Protein AF-A0A956D203-F1 (afdb_monomer_lite)

Sequence (185 aa):
NGVLVNGLPIRGRQALHHGDHVTAGRTPLTIVRQVHEPRKRQSSVQSVRESAEDEPTRSGSLYTLLEGSTRTALAAGDLTTAEGSGRSLFVAVRGFIARGHGVEPQWVDGAVDLAFDLADASLEPVWIERLLDLAVAADRPLDEARARRLAQLLVRLAPSRDLVGEYLEMARSHPEDTSATLLEG

Foldseek 3Di:
DFKDWLNHGDDPDDDDDQQIWIDDPNDIDGRHDPPDDDDDDDDDDDDDDDDDDDDPCVLVVLLCVLLVQLVVCLVVLNLVSNVVSLVVLLSSLLVCLVVVHDDDPVSLVSSLVSLLSSCVSVVDCVSVVSSLVSCVSNVHQDDPVSVVSSVVSCVVNDDDDCSVVVSVVSCVVDVPRPPDDPDDD

Secondary structure (DSSP, 8-state):
--EEETTEEP-S-----TT-EEEETTEEEE-------------------------TTHHHHHHHHHHHHHHHHHHTT-HHHHHHHHHHHHHHHHHHHHTT----HHHHHHHHHHHHHHHHHH--THHHHHHHHHHHHTT-PPPHHHHHHHHHHHHHH-S--THHHHHHHHHHH-GGG--S-----

Structure (mmCIF, N/CA/C/O backbone):
data_AF-A0A956D203-F1
#
_entry.id   AF-A0A956D203-F1
#
loop_
_atom_site.group_PDB
_atom_site.id
_atom_site.type_symbol
_atom_site.label_atom_id
_atom_site.label_alt_id
_atom_site.label_comp_id
_atom_site.label_asym_id
_atom_site.label_entity_id
_atom_site.label_seq_id
_atom_site.pdbx_PDB_ins_code
_atom_site.Cartn_x
_atom_site.Cartn_y
_atom_site.Cartn_z
_atom_site.occupancy
_atom_site.B_iso_or_equiv
_atom_site.auth_seq_id
_atom_site.auth_comp_id
_atom_site.auth_asym_id
_atom_site.auth_atom_id
_atom_site.pdbx_PDB_model_num
ATOM 1 N N . ASN A 1 1 ? 30.824 1.054 7.727 1.00 56.53 1 ASN A N 1
ATOM 2 C CA . ASN A 1 1 ? 29.727 0.453 8.520 1.00 56.53 1 ASN A CA 1
ATOM 3 C C . ASN A 1 1 ? 28.460 1.251 8.283 1.00 56.53 1 ASN A C 1
ATOM 5 O O . ASN A 1 1 ? 28.278 2.279 8.916 1.00 56.53 1 ASN A O 1
ATOM 9 N N . GLY A 1 2 ? 27.664 0.849 7.289 1.00 71.69 2 GLY A N 1
ATOM 10 C CA . GLY A 1 2 ? 26.403 1.518 6.963 1.00 71.69 2 GLY A CA 1
ATOM 11 C C . GLY A 1 2 ? 25.285 1.103 7.918 1.00 71.69 2 GLY A C 1
ATOM 12 O O . GLY A 1 2 ? 25.351 0.030 8.523 1.00 71.69 2 GLY A O 1
ATOM 13 N N . VAL A 1 3 ? 24.279 1.963 8.050 1.00 76.56 3 VAL A N 1
ATOM 14 C CA . VAL A 1 3 ? 23.013 1.634 8.709 1.00 76.56 3 VAL A CA 1
ATOM 15 C C . VAL A 1 3 ? 22.002 1.309 7.615 1.00 76.56 3 VAL A C 1
ATOM 17 O O . VAL A 1 3 ? 21.899 2.046 6.633 1.00 76.56 3 VAL A O 1
ATOM 20 N N . LEU A 1 4 ? 21.293 0.196 7.772 1.00 80.38 4 LEU A N 1
ATOM 21 C CA . LEU A 1 4 ? 20.186 -0.208 6.918 1.00 80.38 4 LEU A CA 1
ATOM 22 C C . LEU A 1 4 ? 18.875 0.018 7.667 1.00 80.38 4 LEU A C 1
ATOM 24 O O . LEU A 1 4 ? 18.809 -0.266 8.858 1.00 80.38 4 LEU A O 1
ATOM 28 N N . VAL A 1 5 ? 17.832 0.456 6.979 1.00 80.50 5 VAL A N 1
ATOM 29 C CA . VAL A 1 5 ? 16.445 0.434 7.460 1.00 80.50 5 VAL A CA 1
ATOM 30 C C . VAL A 1 5 ? 15.672 -0.437 6.491 1.00 80.50 5 VAL A C 1
ATOM 32 O O . VAL A 1 5 ? 15.705 -0.205 5.286 1.00 80.50 5 VAL A O 1
ATOM 35 N N . ASN A 1 6 ? 15.036 -1.486 7.001 1.00 78.88 6 ASN A N 1
ATOM 36 C CA . ASN A 1 6 ? 14.333 -2.496 6.214 1.00 78.88 6 ASN A CA 1
ATOM 37 C C . ASN A 1 6 ? 15.213 -3.079 5.086 1.00 78.88 6 ASN A C 1
ATOM 39 O O . ASN A 1 6 ? 14.753 -3.322 3.976 1.00 78.88 6 ASN A O 1
ATOM 43 N N . GLY A 1 7 ? 16.511 -3.266 5.363 1.00 77.75 7 GLY A N 1
ATOM 44 C CA . GLY A 1 7 ? 17.488 -3.800 4.405 1.00 77.75 7 GLY A CA 1
ATOM 45 C C . GLY A 1 7 ? 18.026 -2.793 3.380 1.00 77.75 7 GLY A C 1
ATOM 46 O O . GLY A 1 7 ? 18.904 -3.154 2.598 1.00 77.75 7 GLY A O 1
ATOM 47 N N . LEU A 1 8 ? 17.567 -1.538 3.401 1.00 77.81 8 LEU A N 1
ATOM 48 C CA . LEU A 1 8 ? 18.023 -0.480 2.498 1.00 77.81 8 LEU A CA 1
ATOM 49 C C . LEU A 1 8 ? 18.982 0.486 3.205 1.00 77.81 8 LEU A C 1
ATOM 51 O O . LEU A 1 8 ? 18.714 0.878 4.340 1.00 77.81 8 LEU A O 1
ATOM 55 N N . PRO A 1 9 ? 20.095 0.897 2.571 1.00 78.00 9 PRO A N 1
ATOM 56 C CA . PRO A 1 9 ? 21.030 1.838 3.173 1.00 78.00 9 PRO A CA 1
ATOM 57 C C . PRO A 1 9 ? 20.396 3.218 3.337 1.00 78.00 9 PRO A C 1
ATOM 59 O O . PRO A 1 9 ? 19.874 3.790 2.381 1.00 78.00 9 PRO A O 1
ATOM 62 N N . ILE A 1 10 ? 20.501 3.781 4.541 1.00 81.75 10 ILE A N 1
ATOM 63 C CA . ILE A 1 10 ? 20.012 5.133 4.807 1.00 81.75 10 ILE A CA 1
ATOM 64 C C . ILE A 1 10 ? 20.944 6.142 4.127 1.00 81.75 10 ILE A C 1
ATOM 66 O O . ILE A 1 10 ? 22.152 6.158 4.383 1.00 81.75 10 ILE A O 1
ATOM 70 N N . ARG A 1 11 ? 20.386 7.028 3.300 1.00 65.50 11 ARG A N 1
ATOM 71 C CA . ARG A 1 11 ? 21.087 8.208 2.778 1.00 65.50 11 ARG A CA 1
ATOM 72 C C . ARG A 1 11 ? 20.499 9.458 3.435 1.00 65.50 11 ARG A C 1
ATOM 74 O O . ARG A 1 11 ? 19.497 9.987 2.977 1.00 65.50 11 ARG A O 1
ATOM 81 N N . GLY A 1 12 ? 21.112 9.914 4.528 1.00 71.12 12 GLY A N 1
ATOM 82 C CA . GLY A 1 12 ? 20.691 11.124 5.249 1.00 71.12 12 GLY A CA 1
ATOM 83 C C . GLY A 1 12 ? 19.744 10.866 6.428 1.00 71.12 12 GLY A C 1
ATOM 84 O O . GLY A 1 12 ? 19.803 9.818 7.066 1.00 71.12 12 GLY A O 1
ATOM 85 N N . ARG A 1 13 ? 18.910 11.856 6.777 1.00 72.50 13 ARG A N 1
ATOM 86 C CA . ARG A 1 13 ? 17.917 11.739 7.860 1.00 72.50 13 ARG A CA 1
ATOM 87 C C . ARG A 1 13 ? 16.666 11.031 7.333 1.00 72.50 13 ARG A C 1
ATOM 89 O O . ARG A 1 13 ? 15.976 11.584 6.488 1.00 72.50 13 ARG A O 1
ATOM 96 N N . GLN A 1 14 ? 16.360 9.851 7.868 1.00 74.06 14 GLN A N 1
ATOM 97 C CA . GLN A 1 14 ? 15.140 9.098 7.568 1.00 74.06 14 GLN A CA 1
ATOM 98 C C . GLN A 1 14 ? 14.269 9.013 8.825 1.00 74.06 14 GLN A C 1
ATOM 100 O O . GLN A 1 14 ? 14.765 8.680 9.902 1.00 74.06 14 GLN A O 1
ATOM 105 N N . ALA A 1 15 ? 12.982 9.337 8.695 1.00 75.56 15 ALA A N 1
ATOM 106 C CA . ALA A 1 15 ? 12.016 9.132 9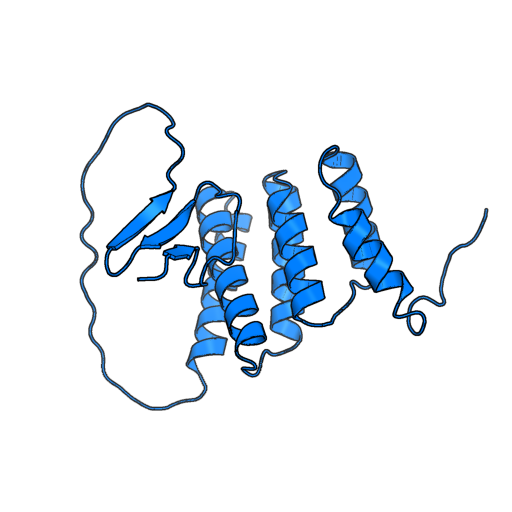.769 1.00 75.56 15 ALA A CA 1
ATOM 107 C C . ALA A 1 15 ? 11.786 7.626 9.960 1.00 75.56 15 ALA A C 1
ATOM 109 O O . ALA A 1 15 ? 11.490 6.920 8.996 1.00 75.56 15 ALA A O 1
ATOM 110 N N . LEU A 1 16 ? 11.960 7.146 11.192 1.00 78.75 16 LEU A N 1
ATOM 111 C CA . LEU A 1 16 ? 11.743 5.747 11.558 1.00 78.75 16 LEU A CA 1
ATOM 112 C C . LEU A 1 16 ? 10.332 5.569 12.104 1.00 78.75 16 LEU A C 1
ATOM 114 O O . LEU A 1 16 ? 9.878 6.361 12.932 1.00 78.75 16 LEU A O 1
ATOM 118 N N . HIS A 1 17 ? 9.676 4.496 11.688 1.00 74.69 17 HIS A N 1
ATOM 119 C CA . HIS A 1 17 ? 8.332 4.144 12.111 1.00 74.69 17 HIS A CA 1
ATOM 120 C C . HIS A 1 17 ? 8.345 2.877 12.966 1.00 74.69 17 HIS A C 1
ATOM 122 O O . HIS A 1 17 ? 9.270 2.061 12.931 1.00 74.69 17 HIS A O 1
ATOM 128 N N . HIS A 1 18 ? 7.290 2.698 13.761 1.00 66.38 18 HIS A N 1
ATOM 129 C CA . HIS A 1 18 ? 7.117 1.473 14.528 1.00 66.38 18 HIS A CA 1
ATOM 130 C C . HIS A 1 18 ? 7.057 0.260 13.593 1.00 66.38 18 HIS A C 1
ATOM 132 O O . HIS A 1 18 ? 6.264 0.246 12.655 1.00 66.38 18 HIS A O 1
ATOM 138 N N . GLY A 1 19 ? 7.880 -0.753 13.867 1.00 63.84 19 GLY A N 1
ATOM 139 C CA . GLY A 1 19 ? 8.014 -1.977 13.081 1.00 63.84 19 GLY A CA 1
ATOM 140 C C . GLY A 1 19 ? 9.119 -1.918 12.024 1.00 63.84 19 GLY A C 1
ATOM 141 O O . GLY A 1 19 ? 9.332 -2.912 11.341 1.00 63.84 19 GLY A O 1
ATOM 142 N N . ASP A 1 20 ? 9.835 -0.798 11.887 1.00 72.81 20 ASP A N 1
ATOM 143 C CA . ASP A 1 20 ? 11.019 -0.745 11.028 1.00 72.81 20 ASP A CA 1
ATOM 144 C C . ASP A 1 20 ? 12.176 -1.567 11.618 1.00 72.81 20 ASP A C 1
ATOM 146 O O . ASP A 1 20 ? 12.450 -1.533 12.823 1.00 72.81 20 ASP A O 1
ATOM 150 N N . HIS A 1 21 ? 12.889 -2.286 10.751 1.00 69.12 21 HIS A N 1
ATOM 151 C CA . HIS A 1 21 ? 14.080 -3.057 11.092 1.00 69.12 21 HIS A CA 1
ATOM 152 C C . HIS A 1 21 ? 15.338 -2.269 10.743 1.00 69.12 21 HIS A C 1
ATOM 154 O O . HIS A 1 21 ? 15.697 -2.118 9.578 1.00 69.12 21 HIS A O 1
ATOM 160 N N . VAL A 1 22 ? 16.052 -1.795 11.753 1.00 80.06 22 VAL A N 1
ATOM 161 C CA . VAL A 1 22 ? 17.314 -1.080 11.593 1.00 80.06 22 VAL A CA 1
ATOM 162 C C . VAL A 1 22 ? 18.469 -2.062 11.748 1.00 80.06 22 VAL A C 1
ATOM 164 O O . VAL A 1 22 ? 18.629 -2.672 12.794 1.00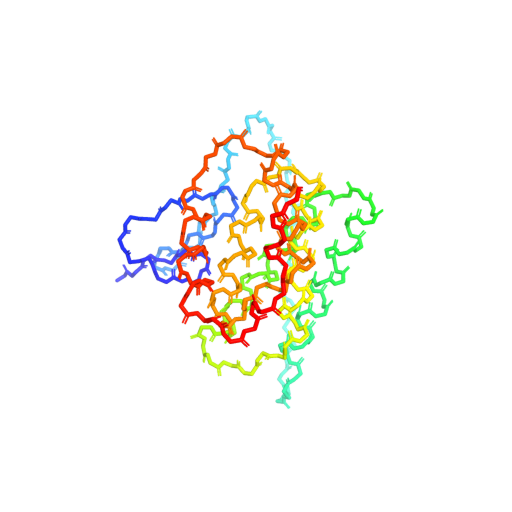 80.06 22 VAL A O 1
ATOM 167 N N . THR A 1 23 ? 19.315 -2.226 10.737 1.00 74.69 23 THR A N 1
ATOM 168 C CA . THR A 1 23 ? 20.553 -3.012 10.859 1.00 74.69 23 THR A CA 1
ATOM 169 C C . THR A 1 23 ? 21.749 -2.076 10.901 1.00 74.69 23 THR A C 1
ATOM 171 O O . THR A 1 23 ? 22.046 -1.402 9.920 1.00 74.69 23 THR A O 1
ATOM 174 N N . ALA A 1 24 ? 22.457 -2.034 12.027 1.00 76.81 24 ALA A N 1
ATOM 175 C CA . ALA A 1 24 ? 23.701 -1.280 12.162 1.00 76.81 24 ALA A CA 1
ATOM 176 C C . ALA A 1 24 ? 24.882 -2.260 12.183 1.00 76.81 24 ALA A C 1
ATOM 178 O O . ALA A 1 24 ? 25.057 -3.032 13.128 1.00 76.81 24 ALA A O 1
ATOM 179 N N . GLY A 1 25 ? 25.693 -2.269 11.121 1.00 74.94 25 GLY A N 1
ATOM 180 C CA . GLY A 1 25 ? 26.767 -3.257 10.976 1.00 74.94 25 GLY A CA 1
ATOM 181 C C . GLY A 1 25 ? 26.220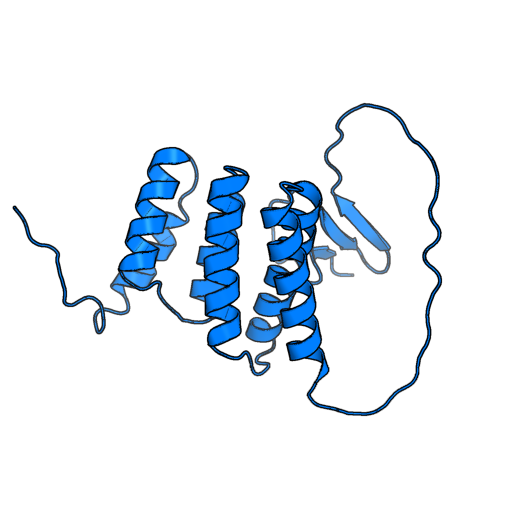 -4.683 10.825 1.00 74.94 25 GLY A C 1
ATOM 182 O O . GLY A 1 25 ? 25.659 -5.010 9.786 1.00 74.94 25 GLY A O 1
ATOM 183 N N . ARG A 1 26 ? 26.404 -5.535 11.845 1.00 64.19 26 ARG A N 1
ATOM 184 C CA . ARG A 1 26 ? 25.895 -6.925 11.891 1.00 64.19 26 ARG A CA 1
ATOM 185 C C . ARG A 1 26 ? 24.713 -7.122 12.844 1.00 64.19 26 ARG A C 1
ATOM 187 O O . ARG A 1 26 ? 24.226 -8.241 12.973 1.00 64.19 26 ARG A O 1
ATOM 194 N N . THR A 1 27 ? 24.270 -6.066 13.521 1.00 62.41 27 THR A N 1
ATOM 195 C CA . THR A 1 27 ? 23.260 -6.173 14.576 1.00 62.41 27 THR A CA 1
ATOM 196 C C . THR A 1 27 ? 21.898 -5.722 14.048 1.00 62.41 27 THR A C 1
ATOM 198 O O . THR A 1 27 ? 21.764 -4.546 13.694 1.00 62.41 27 THR A O 1
ATOM 201 N N . PRO A 1 28 ? 20.890 -6.611 13.997 1.00 55.19 28 PRO A N 1
ATOM 202 C CA . PRO A 1 28 ? 19.516 -6.220 13.722 1.00 55.19 28 PRO A CA 1
ATOM 203 C C . PRO A 1 28 ? 18.879 -5.606 14.979 1.00 55.19 28 PRO A C 1
ATOM 205 O O . PRO A 1 28 ? 18.961 -6.158 16.075 1.00 55.19 28 PRO A O 1
ATOM 208 N N . LEU A 1 29 ? 18.235 -4.459 14.811 1.00 67.81 29 LEU A N 1
ATOM 209 C CA . LEU A 1 29 ? 17.430 -3.749 15.800 1.00 67.81 29 LEU A CA 1
ATOM 210 C C . LEU A 1 29 ? 16.025 -3.573 15.212 1.00 67.81 29 LEU A C 1
ATOM 212 O O . LEU A 1 29 ? 15.885 -3.277 14.031 1.00 67.81 29 LEU A O 1
ATOM 216 N N . THR A 1 30 ? 14.979 -3.723 16.017 1.00 60.78 30 THR A N 1
ATOM 217 C CA . THR A 1 30 ? 13.595 -3.476 15.580 1.00 60.78 30 THR A CA 1
ATOM 218 C C . THR A 1 30 ? 13.043 -2.293 16.358 1.00 60.78 30 THR A C 1
ATOM 220 O O . THR A 1 30 ? 13.125 -2.270 17.587 1.00 60.78 30 THR A O 1
ATOM 223 N N . ILE A 1 31 ? 12.477 -1.308 15.662 1.00 68.12 31 ILE A N 1
ATOM 224 C CA . ILE A 1 31 ? 11.868 -0.135 16.289 1.00 68.12 31 ILE A CA 1
ATOM 225 C C . ILE A 1 31 ? 10.499 -0.526 16.841 1.00 68.12 31 ILE A C 1
ATOM 227 O O . ILE A 1 31 ? 9.475 -0.514 16.157 1.00 68.12 31 ILE A O 1
ATOM 231 N N . VAL A 1 32 ? 10.468 -0.889 18.116 1.00 51.44 32 VAL A N 1
ATOM 232 C CA . VAL A 1 32 ? 9.230 -1.100 18.867 1.00 51.44 32 VAL A CA 1
ATOM 233 C C . VAL A 1 32 ? 8.792 0.209 19.521 1.00 51.44 32 VAL A C 1
ATOM 235 O O . VAL A 1 32 ? 9.567 0.851 20.226 1.00 51.44 32 VAL A O 1
ATOM 238 N N . ARG A 1 33 ? 7.540 0.617 19.293 1.00 46.22 33 ARG A N 1
ATOM 239 C CA . ARG A 1 33 ? 6.893 1.686 20.052 1.00 46.22 33 ARG A CA 1
ATOM 240 C C . ARG A 1 33 ? 6.771 1.174 21.483 1.00 46.22 33 ARG A C 1
ATOM 242 O O . ARG A 1 33 ? 6.208 0.102 21.696 1.00 46.22 33 ARG A O 1
ATOM 249 N N . GLN A 1 34 ? 7.316 1.902 22.456 1.00 39.91 34 GLN A N 1
ATOM 250 C CA . GLN A 1 34 ? 7.060 1.594 23.860 1.00 39.91 34 GLN A CA 1
ATOM 251 C C . GLN A 1 34 ? 5.596 1.914 24.168 1.00 39.91 34 GLN A C 1
ATOM 253 O O . GLN A 1 34 ? 5.251 3.035 24.527 1.00 39.91 34 GLN A O 1
ATOM 258 N N . VAL A 1 35 ? 4.734 0.915 24.012 1.00 41.16 35 VAL A N 1
ATOM 259 C CA . VAL A 1 35 ? 3.500 0.822 24.784 1.00 41.16 35 VAL A CA 1
ATOM 260 C C . VAL A 1 35 ? 3.884 0.062 26.051 1.00 41.16 35 VAL A C 1
ATOM 262 O O . VAL A 1 35 ? 4.384 -1.060 25.991 1.00 41.16 35 VAL A O 1
ATOM 265 N N . HIS A 1 36 ? 3.789 0.731 27.194 1.00 34.66 36 HIS A N 1
ATOM 266 C CA . HIS A 1 36 ? 4.086 0.146 28.496 1.00 34.66 36 HIS A CA 1
ATOM 267 C C . HIS A 1 36 ? 3.023 -0.921 28.808 1.00 34.66 36 HIS A C 1
ATOM 269 O O . HIS A 1 36 ? 1.873 -0.538 28.977 1.00 34.66 36 HIS A O 1
ATOM 275 N N . GLU A 1 37 ? 3.387 -2.217 28.820 1.00 30.59 37 GLU A N 1
ATOM 276 C CA . GLU A 1 37 ? 3.038 -3.247 29.835 1.00 30.59 37 GLU A CA 1
ATOM 277 C C . GLU A 1 37 ? 3.422 -4.697 29.406 1.00 30.59 37 GLU A C 1
ATOM 279 O O . GLU A 1 37 ? 3.854 -4.903 28.272 1.00 30.59 37 GLU A O 1
ATOM 284 N N . PRO A 1 38 ? 3.487 -5.689 30.331 1.00 43.06 38 PRO A N 1
ATOM 285 C CA . PRO A 1 38 ? 4.700 -6.479 30.538 1.00 43.06 38 PRO A CA 1
ATOM 286 C C . PRO A 1 38 ? 4.811 -7.796 29.752 1.00 43.06 38 PRO A C 1
ATOM 288 O O . PRO A 1 38 ? 3.864 -8.549 29.548 1.00 43.06 38 PRO A O 1
ATOM 291 N N . ARG A 1 39 ? 6.077 -8.111 29.447 1.00 41.75 39 ARG A N 1
ATOM 292 C CA . ARG A 1 39 ? 6.686 -9.418 29.131 1.00 41.75 39 ARG A CA 1
ATOM 293 C C . ARG A 1 39 ? 5.850 -10.662 29.495 1.00 41.75 39 ARG A C 1
ATOM 295 O O . ARG A 1 39 ? 5.723 -10.996 30.673 1.00 41.75 39 ARG A O 1
ATOM 302 N N . LYS A 1 40 ? 5.564 -11.500 28.489 1.00 33.00 40 LYS A N 1
ATOM 303 C CA . LYS A 1 40 ? 5.574 -12.969 28.628 1.00 33.00 40 LYS A CA 1
ATOM 304 C C . LYS A 1 40 ? 6.276 -13.658 27.445 1.00 33.00 40 LYS A C 1
ATOM 306 O O . LYS A 1 40 ? 5.848 -13.587 26.307 1.00 33.00 40 LYS A O 1
ATOM 311 N N . ARG A 1 41 ? 7.408 -14.269 27.813 1.00 38.00 41 ARG A N 1
ATOM 312 C CA . ARG A 1 41 ? 8.121 -15.464 27.319 1.00 38.00 41 ARG A CA 1
ATOM 313 C C . ARG A 1 41 ? 7.913 -15.974 25.878 1.00 38.00 41 ARG A C 1
ATOM 315 O O . ARG A 1 41 ? 6.845 -16.434 25.521 1.00 38.00 41 ARG A O 1
ATOM 322 N N . GLN A 1 42 ? 9.062 -16.049 25.195 1.00 43.19 42 GLN A N 1
ATOM 323 C CA . GLN A 1 42 ? 9.609 -17.177 24.419 1.00 43.19 42 GLN A CA 1
ATOM 324 C C . GLN A 1 42 ? 8.663 -17.954 23.489 1.00 43.19 42 GLN A C 1
ATOM 326 O O . GLN A 1 42 ? 7.890 -18.792 23.937 1.00 43.19 42 GLN A O 1
ATOM 331 N N . SER A 1 43 ? 8.921 -17.839 22.185 1.00 35.88 43 SER A N 1
ATOM 332 C CA . SER A 1 43 ? 8.842 -18.986 21.283 1.00 35.88 43 SER A CA 1
ATOM 333 C C . SER A 1 43 ? 10.082 -19.002 20.393 1.00 35.88 43 SER A C 1
ATOM 335 O O . SER A 1 43 ? 10.408 -18.029 19.715 1.00 35.88 43 SER A O 1
ATOM 337 N N . SER A 1 44 ? 10.828 -20.093 20.501 1.00 45.50 44 SER A N 1
ATOM 338 C CA . SER A 1 44 ? 11.966 -20.458 19.671 1.00 45.50 44 SER A CA 1
ATOM 339 C C . SER A 1 44 ? 11.466 -20.894 18.298 1.00 45.50 44 SER A C 1
ATOM 341 O O . SER A 1 44 ? 10.797 -21.920 18.203 1.00 45.50 44 SER A O 1
ATOM 343 N N . VAL A 1 45 ? 11.821 -20.169 17.238 1.00 36.72 45 VAL A N 1
ATOM 344 C CA . VAL A 1 45 ? 11.627 -20.675 15.875 1.00 36.72 45 VAL A CA 1
ATOM 345 C C . VAL A 1 45 ? 12.889 -21.420 15.455 1.00 36.72 45 VAL A C 1
ATOM 347 O O . VAL A 1 45 ? 13.982 -20.860 15.365 1.00 36.72 45 VAL A O 1
ATOM 350 N N . GLN A 1 46 ? 12.702 -22.723 15.276 1.00 34.00 46 GLN A N 1
ATOM 351 C CA . GLN A 1 46 ? 13.643 -23.685 14.727 1.00 34.00 46 GLN A CA 1
ATOM 352 C C . GLN A 1 46 ? 14.115 -23.241 13.336 1.00 34.00 46 GLN A C 1
ATOM 354 O O . GLN A 1 46 ? 13.316 -22.954 12.450 1.00 34.00 46 GLN A O 1
ATOM 359 N N . SER A 1 47 ? 15.433 -23.226 13.150 1.00 36.00 47 SER A N 1
ATOM 360 C CA . SER A 1 47 ? 16.088 -23.119 11.847 1.00 36.00 47 SER A CA 1
ATOM 361 C C . SER A 1 47 ? 15.789 -24.379 11.029 1.00 36.00 47 SER A C 1
ATOM 363 O O . SER A 1 47 ? 16.466 -25.392 11.210 1.00 36.00 47 SER A O 1
ATOM 365 N N . VAL A 1 48 ? 14.813 -24.324 10.120 1.00 37.88 48 VAL A N 1
ATOM 366 C CA . VAL A 1 48 ? 14.672 -25.335 9.064 1.00 37.88 48 VAL A CA 1
ATOM 367 C C . VAL A 1 48 ? 15.672 -25.006 7.960 1.00 37.88 48 VAL A C 1
ATOM 369 O O . VAL A 1 48 ? 15.679 -23.917 7.390 1.00 37.88 48 VAL A O 1
ATOM 372 N N . ARG A 1 49 ? 16.574 -25.957 7.733 1.00 43.50 49 ARG A N 1
ATOM 373 C CA . ARG A 1 49 ? 17.624 -25.941 6.723 1.00 43.50 49 ARG A CA 1
ATOM 374 C C . ARG A 1 49 ? 17.227 -26.987 5.683 1.00 43.50 49 ARG A C 1
ATOM 376 O O . ARG A 1 49 ? 17.425 -28.167 5.932 1.00 43.50 49 ARG A O 1
ATOM 383 N N . GLU A 1 50 ? 16.683 -26.556 4.553 1.00 39.00 50 GLU A N 1
ATOM 384 C CA . GLU A 1 50 ? 16.490 -27.370 3.341 1.00 39.00 50 GLU A CA 1
ATOM 385 C C . GLU A 1 50 ? 17.018 -26.524 2.175 1.00 39.00 50 GLU A C 1
ATOM 387 O O . GLU A 1 50 ? 16.619 -25.377 1.995 1.00 39.00 50 GLU A O 1
ATOM 392 N N . SER A 1 51 ? 18.214 -26.854 1.685 1.00 35.97 51 SER A N 1
ATOM 393 C CA . SER A 1 51 ? 18.478 -27.738 0.537 1.00 35.97 51 SER A CA 1
ATOM 394 C C . SER A 1 51 ? 18.073 -27.089 -0.785 1.00 35.97 51 SER A C 1
ATOM 396 O O . SER A 1 51 ? 16.927 -26.727 -1.018 1.00 35.97 51 SER A O 1
ATOM 398 N N . ALA A 1 52 ? 19.098 -26.866 -1.601 1.00 45.22 52 ALA A N 1
ATOM 399 C CA . ALA A 1 52 ? 19.067 -26.116 -2.837 1.00 45.22 52 ALA A CA 1
ATOM 400 C C . ALA A 1 52 ? 18.504 -26.947 -3.987 1.00 45.22 52 ALA A C 1
ATOM 402 O O . ALA A 1 52 ? 19.044 -28.014 -4.250 1.00 45.22 52 ALA A O 1
ATOM 403 N N . GLU A 1 53 ? 17.550 -26.377 -4.720 1.00 37.78 53 GLU A N 1
ATOM 404 C CA . GLU A 1 53 ? 17.438 -26.525 -6.171 1.00 37.78 53 GLU A CA 1
ATOM 405 C C . GLU A 1 53 ? 17.124 -25.140 -6.775 1.00 37.78 53 GLU A C 1
ATOM 407 O O . GLU A 1 53 ? 16.446 -24.302 -6.161 1.00 37.78 53 GLU A O 1
ATOM 412 N N . ASP A 1 54 ? 17.766 -24.864 -7.910 1.00 48.94 54 ASP A N 1
ATOM 413 C CA . ASP A 1 54 ? 17.647 -23.659 -8.730 1.00 48.94 54 ASP A CA 1
ATOM 414 C C . ASP A 1 54 ? 16.285 -23.634 -9.420 1.00 48.94 54 ASP A C 1
ATOM 416 O O . ASP A 1 54 ? 15.983 -24.532 -10.201 1.00 48.94 54 ASP A O 1
ATOM 420 N N . GLU A 1 55 ? 15.479 -22.594 -9.193 1.00 36.22 55 GLU A N 1
ATOM 421 C CA . GLU A 1 55 ? 14.267 -22.386 -9.984 1.00 36.22 55 GLU A CA 1
ATOM 422 C C . GLU A 1 55 ? 13.779 -20.918 -9.900 1.00 36.22 55 GLU A C 1
ATOM 424 O O . GLU A 1 55 ? 13.908 -20.293 -8.837 1.00 36.22 55 GLU A O 1
ATOM 429 N N . PRO A 1 56 ? 13.192 -20.331 -10.967 1.00 43.62 56 PRO A N 1
ATOM 430 C CA . PRO A 1 56 ? 12.703 -18.939 -11.005 1.00 43.62 56 PRO A CA 1
ATOM 431 C C . PRO A 1 56 ? 11.505 -18.647 -10.069 1.00 43.62 56 PRO A C 1
ATOM 433 O O . PRO A 1 56 ? 10.905 -17.575 -10.117 1.00 43.62 56 PRO A O 1
ATOM 436 N N . THR A 1 57 ? 11.159 -19.587 -9.193 1.00 52.19 57 THR A N 1
ATOM 437 C CA . THR A 1 57 ? 9.881 -19.743 -8.484 1.00 52.19 57 THR A CA 1
ATOM 438 C C . THR A 1 57 ? 9.837 -19.040 -7.116 1.00 52.19 57 THR A C 1
ATOM 440 O O . THR A 1 57 ? 8.784 -18.952 -6.483 1.00 52.19 57 THR A O 1
ATOM 443 N N . ARG A 1 58 ? 10.964 -18.500 -6.625 1.00 59.44 58 ARG A N 1
ATOM 444 C CA . ARG A 1 58 ? 11.057 -17.956 -5.251 1.00 59.44 58 ARG A CA 1
ATOM 445 C C . ARG A 1 58 ? 10.322 -16.630 -5.049 1.00 59.44 58 ARG A C 1
ATOM 447 O O . ARG A 1 58 ? 9.710 -16.437 -4.002 1.00 59.44 58 ARG A O 1
ATOM 454 N N . SER A 1 59 ? 10.369 -15.725 -6.026 1.00 60.62 59 SER A N 1
ATOM 455 C CA . SER A 1 59 ? 9.753 -14.395 -5.895 1.00 60.62 59 SER A CA 1
ATOM 456 C C . SER A 1 59 ? 8.228 -14.454 -6.004 1.00 60.62 59 SER A C 1
ATOM 458 O O . SER A 1 59 ? 7.546 -13.827 -5.196 1.00 60.62 59 SER A O 1
ATOM 460 N N . GLY A 1 60 ? 7.702 -15.261 -6.936 1.00 69.44 60 GLY A N 1
ATOM 461 C CA . GLY A 1 60 ? 6.256 -15.464 -7.092 1.00 69.44 60 GLY A CA 1
ATOM 462 C C . GLY A 1 60 ? 5.643 -16.194 -5.906 1.00 69.44 60 GLY A C 1
ATOM 463 O O . GLY A 1 60 ? 4.631 -15.754 -5.373 1.00 69.44 60 GLY A O 1
ATOM 464 N N . SER A 1 61 ? 6.325 -17.228 -5.402 1.00 80.06 61 SER A N 1
ATOM 465 C CA . SER A 1 61 ? 5.913 -17.927 -4.181 1.00 80.06 61 SER A CA 1
ATOM 466 C C . SER A 1 61 ? 5.832 -16.982 -2.975 1.00 80.06 61 SER A C 1
ATOM 468 O O . SER A 1 61 ? 4.837 -16.984 -2.252 1.00 80.06 61 SER A O 1
ATOM 470 N N . LEU A 1 62 ? 6.825 -16.103 -2.787 1.00 87.56 62 LEU A N 1
ATOM 471 C CA . LEU A 1 62 ? 6.812 -15.145 -1.680 1.00 87.56 62 LEU A CA 1
ATOM 472 C C . LEU A 1 62 ? 5.684 -14.109 -1.807 1.00 87.56 62 LEU A C 1
ATOM 474 O O . LEU A 1 62 ? 5.040 -13.803 -0.804 1.00 87.56 62 LEU A O 1
ATOM 478 N N . TYR A 1 63 ? 5.441 -13.585 -3.014 1.00 91.06 63 TYR A N 1
ATOM 479 C CA . TYR A 1 63 ? 4.337 -12.659 -3.270 1.00 91.06 63 TYR A CA 1
ATOM 480 C C . TYR A 1 63 ? 2.994 -13.298 -2.901 1.00 91.06 63 TYR A C 1
ATOM 482 O O . TYR A 1 63 ? 2.286 -12.775 -2.043 1.00 91.06 63 TYR A O 1
ATOM 490 N N . THR A 1 64 ? 2.685 -14.465 -3.476 1.00 91.88 64 THR A N 1
ATOM 491 C CA . THR A 1 64 ? 1.403 -15.151 -3.265 1.00 91.88 64 THR A CA 1
ATOM 492 C C . THR A 1 64 ? 1.189 -15.530 -1.800 1.00 91.88 64 THR A C 1
ATOM 494 O O . THR A 1 64 ? 0.080 -15.393 -1.285 1.00 91.88 64 THR A O 1
ATOM 497 N N . LEU A 1 65 ? 2.242 -15.965 -1.096 1.00 94.44 65 LEU A N 1
ATOM 498 C CA . LEU A 1 65 ? 2.157 -16.282 0.332 1.00 94.44 65 LEU A CA 1
ATOM 499 C C . LEU A 1 65 ? 1.829 -15.047 1.178 1.00 94.44 65 LEU A C 1
ATOM 501 O O . LEU A 1 65 ? 0.951 -15.106 2.038 1.00 94.44 65 LEU A O 1
ATOM 505 N N . LEU A 1 66 ? 2.527 -13.933 0.948 1.00 94.94 66 LEU A N 1
ATOM 506 C CA . LEU A 1 66 ? 2.326 -12.711 1.724 1.00 94.94 66 LEU A CA 1
ATOM 507 C C . LEU A 1 66 ? 0.984 -12.048 1.399 1.00 94.94 66 LEU A C 1
ATOM 509 O O . LEU A 1 66 ? 0.277 -11.650 2.322 1.00 94.94 66 LEU A O 1
ATOM 513 N N . GLU A 1 67 ? 0.598 -11.996 0.123 1.00 96.00 67 GLU A N 1
ATOM 514 C CA . GLU A 1 67 ? -0.715 -11.504 -0.297 1.00 96.00 67 GLU A CA 1
ATOM 515 C C . GLU A 1 67 ? -1.841 -12.348 0.323 1.00 96.00 67 GLU A C 1
ATOM 517 O O . GLU A 1 67 ? -2.744 -11.807 0.968 1.00 96.00 67 GLU A O 1
ATOM 522 N N . GLY A 1 68 ? -1.762 -13.678 0.198 1.00 95.00 68 GLY A N 1
ATOM 523 C CA . GLY A 1 68 ? -2.747 -14.600 0.761 1.00 95.00 68 GLY A CA 1
ATOM 524 C C . GLY A 1 68 ? -2.853 -14.497 2.284 1.00 95.00 68 GLY A C 1
ATOM 525 O O . GLY A 1 68 ? -3.963 -14.475 2.824 1.00 95.00 68 GLY A O 1
ATOM 526 N N . SER A 1 69 ? -1.717 -14.362 2.976 1.00 95.56 69 SER A N 1
ATOM 527 C CA . SER A 1 69 ? -1.663 -14.136 4.426 1.00 95.56 69 SER A CA 1
ATOM 528 C C . SER A 1 69 ? -2.378 -1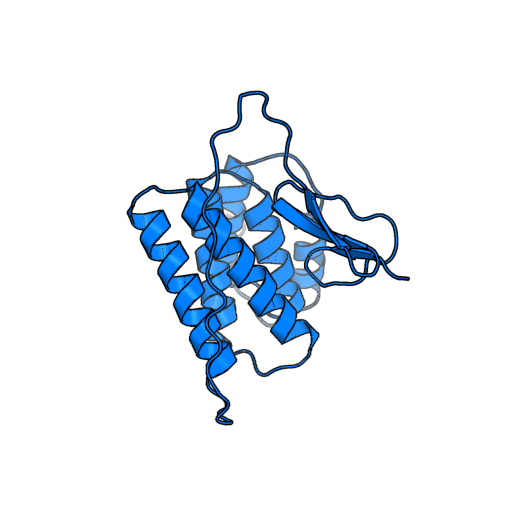2.842 4.818 1.00 95.56 69 SER A C 1
ATOM 530 O O . SER A 1 69 ? -3.251 -12.857 5.689 1.00 95.56 69 SER A O 1
ATOM 532 N N . THR A 1 70 ? -2.085 -11.728 4.137 1.00 97.12 70 THR A N 1
ATOM 533 C CA . THR A 1 70 ? -2.738 -10.445 4.423 1.00 97.12 70 THR A CA 1
ATOM 534 C C . THR A 1 70 ? -4.237 -10.496 4.168 1.00 97.12 70 THR A C 1
ATOM 536 O O . THR A 1 70 ? -5.004 -10.062 5.026 1.00 97.12 70 THR A O 1
ATOM 539 N N . ARG A 1 71 ? -4.677 -11.048 3.029 1.00 97.56 71 ARG A N 1
ATOM 540 C CA . ARG A 1 71 ? -6.109 -11.151 2.706 1.00 97.56 71 ARG A CA 1
ATOM 541 C C . ARG A 1 71 ? -6.858 -12.013 3.718 1.00 97.56 71 ARG A C 1
ATOM 543 O O . ARG A 1 71 ? -7.941 -11.635 4.155 1.00 97.56 71 ARG A O 1
ATOM 550 N N . THR A 1 72 ? -6.268 -13.135 4.126 1.00 97.56 72 THR A N 1
ATOM 551 C CA . THR A 1 72 ? -6.861 -14.024 5.136 1.00 97.56 72 THR A CA 1
ATOM 552 C C . THR A 1 72 ? -7.002 -13.313 6.482 1.00 97.56 72 THR A C 1
ATOM 554 O O . THR A 1 72 ? -8.056 -13.387 7.110 1.00 97.56 72 THR A O 1
ATOM 557 N N . ALA A 1 73 ? -5.972 -12.578 6.906 1.00 96.94 73 ALA A N 1
ATOM 558 C CA . ALA A 1 73 ? -6.001 -11.820 8.152 1.00 96.94 73 ALA A CA 1
ATOM 559 C C . ALA A 1 73 ? -7.015 -10.659 8.114 1.00 96.94 73 ALA A C 1
ATOM 561 O O . ALA A 1 73 ? -7.770 -10.488 9.070 1.00 96.94 73 ALA A O 1
ATOM 562 N N . LEU A 1 74 ? -7.106 -9.925 6.996 1.00 97.38 74 LEU A N 1
ATOM 563 C CA . LEU A 1 74 ? -8.129 -8.892 6.781 1.00 97.38 74 LEU A CA 1
ATOM 564 C C . LEU A 1 74 ? -9.543 -9.471 6.877 1.00 97.38 74 LEU A C 1
ATOM 566 O O . LEU A 1 74 ? -10.380 -8.932 7.596 1.00 97.38 74 LEU A O 1
ATOM 570 N N . ALA A 1 75 ? -9.794 -10.596 6.203 1.00 96.75 75 ALA A N 1
ATOM 571 C CA . ALA A 1 75 ? -11.090 -11.269 6.243 1.00 96.75 75 ALA A CA 1
ATOM 572 C C . ALA A 1 75 ? -11.464 -11.748 7.658 1.00 96.75 75 ALA A C 1
ATOM 574 O O . ALA A 1 75 ? -12.640 -11.770 8.013 1.00 96.75 75 ALA A O 1
ATOM 575 N N . ALA A 1 76 ? -10.470 -12.102 8.476 1.00 96.50 76 ALA A N 1
ATOM 576 C CA . ALA A 1 76 ? -10.655 -12.488 9.872 1.00 96.50 76 ALA A CA 1
ATOM 577 C C . ALA A 1 76 ? -10.764 -11.295 10.845 1.00 96.50 76 ALA A C 1
ATOM 579 O O . ALA A 1 76 ? -11.016 -11.504 12.031 1.00 96.50 76 ALA A O 1
ATOM 580 N N . GLY A 1 77 ? -10.555 -10.058 10.379 1.00 96.25 77 GLY A N 1
ATOM 581 C CA . GLY A 1 77 ? -10.478 -8.869 11.234 1.00 96.25 77 GLY A CA 1
ATOM 582 C C . GLY A 1 77 ? -9.204 -8.786 12.089 1.00 96.25 77 GLY A C 1
ATOM 583 O O . GLY A 1 77 ? -9.118 -7.940 12.979 1.00 96.25 77 GLY A O 1
ATOM 584 N N . ASP A 1 78 ? -8.202 -9.635 11.836 1.00 97.38 78 ASP A N 1
ATOM 585 C CA . ASP A 1 78 ? -6.903 -9.585 12.510 1.00 97.38 78 ASP A CA 1
ATOM 586 C C . ASP A 1 78 ? -5.996 -8.551 11.833 1.00 97.38 78 ASP A C 1
ATOM 588 O O . ASP A 1 78 ? -5.121 -8.866 11.017 1.00 97.38 78 ASP A O 1
ATOM 592 N N . LEU A 1 79 ? -6.214 -7.284 12.188 1.00 96.00 79 LEU A N 1
ATOM 593 C CA . LEU A 1 79 ? -5.453 -6.169 11.629 1.00 96.00 79 LEU A CA 1
ATOM 594 C C . LEU A 1 79 ? -3.952 -6.269 11.922 1.00 96.00 79 LEU A C 1
ATOM 596 O O . LEU A 1 79 ? -3.148 -5.903 11.073 1.00 96.00 79 LEU A O 1
ATOM 600 N N . THR A 1 80 ? -3.542 -6.814 13.072 1.00 95.38 80 THR A N 1
ATOM 601 C CA . THR A 1 80 ? -2.112 -6.881 13.426 1.00 95.38 80 THR A CA 1
ATOM 602 C C . THR A 1 80 ? -1.351 -7.793 12.463 1.00 95.38 80 THR A C 1
ATOM 604 O O . THR A 1 80 ? -0.299 -7.418 11.935 1.00 95.38 80 THR A O 1
ATOM 607 N N . THR A 1 81 ? -1.898 -8.979 12.188 1.00 95.12 81 THR A N 1
ATOM 608 C CA . THR A 1 81 ? -1.302 -9.924 11.234 1.00 95.12 81 THR A CA 1
ATOM 609 C C . THR A 1 81 ? -1.397 -9.414 9.797 1.00 95.12 81 THR A C 1
ATOM 611 O O . THR A 1 81 ? -0.436 -9.559 9.029 1.00 95.12 81 THR A O 1
ATOM 614 N N . ALA A 1 82 ? -2.519 -8.783 9.434 1.00 96.88 82 ALA A N 1
ATOM 615 C CA . ALA A 1 82 ? -2.721 -8.201 8.112 1.00 96.88 82 ALA A CA 1
ATOM 616 C C . ALA A 1 82 ? -1.676 -7.121 7.803 1.00 96.88 82 ALA A C 1
ATOM 618 O O . ALA A 1 82 ? -1.001 -7.180 6.773 1.00 96.88 82 ALA A O 1
ATOM 619 N N . GLU A 1 83 ? -1.482 -6.182 8.727 1.00 96.19 83 GLU A N 1
ATOM 620 C CA . GLU A 1 83 ? -0.509 -5.102 8.595 1.00 96.19 83 GLU A CA 1
ATOM 621 C C . GLU A 1 83 ? 0.934 -5.614 8.586 1.00 96.19 83 GLU A C 1
ATOM 623 O O . GLU A 1 83 ? 1.761 -5.131 7.807 1.00 96.19 83 GLU A O 1
ATOM 628 N N . GLY A 1 84 ? 1.252 -6.610 9.419 1.00 94.81 84 GLY A N 1
ATOM 629 C CA . GLY A 1 84 ? 2.567 -7.250 9.431 1.00 94.81 84 GLY A CA 1
ATOM 630 C C . GLY A 1 84 ? 2.903 -7.895 8.085 1.00 94.81 84 GLY A C 1
ATOM 631 O O . GLY A 1 84 ? 3.925 -7.572 7.476 1.00 94.81 84 GLY A O 1
ATOM 632 N N . SER A 1 85 ? 2.005 -8.748 7.585 1.00 95.88 85 SER A N 1
ATOM 633 C CA . SER A 1 85 ? 2.169 -9.444 6.301 1.00 95.88 85 SER A CA 1
ATOM 634 C C . SER A 1 85 ? 2.185 -8.464 5.123 1.00 95.88 85 SER A C 1
ATOM 636 O O . SER A 1 85 ? 3.046 -8.556 4.246 1.00 95.88 85 SER A O 1
ATOM 638 N N . GLY A 1 86 ? 1.299 -7.462 5.146 1.00 96.12 86 GLY A N 1
ATOM 639 C CA . GLY A 1 86 ? 1.199 -6.448 4.098 1.00 96.12 86 GLY A CA 1
ATOM 640 C C . GLY A 1 86 ? 2.469 -5.609 4.009 1.00 96.12 86 GLY A C 1
ATOM 641 O O . GLY A 1 86 ? 2.994 -5.367 2.926 1.00 96.12 86 GLY A O 1
ATOM 642 N N . ARG A 1 87 ? 3.058 -5.236 5.147 1.00 95.94 87 ARG A N 1
ATOM 643 C CA . ARG A 1 87 ? 4.336 -4.516 5.163 1.00 95.94 87 ARG A CA 1
ATOM 644 C C . ARG A 1 87 ? 5.459 -5.336 4.540 1.00 95.94 87 ARG A C 1
ATOM 646 O O . ARG A 1 87 ? 6.222 -4.801 3.736 1.00 95.94 87 ARG A O 1
ATOM 653 N N . SER A 1 88 ? 5.560 -6.616 4.895 1.00 94.44 88 SER A N 1
ATOM 654 C CA . SER A 1 88 ? 6.544 -7.521 4.302 1.00 94.44 88 SER A CA 1
ATOM 655 C C . SER A 1 88 ? 6.359 -7.646 2.790 1.00 94.44 88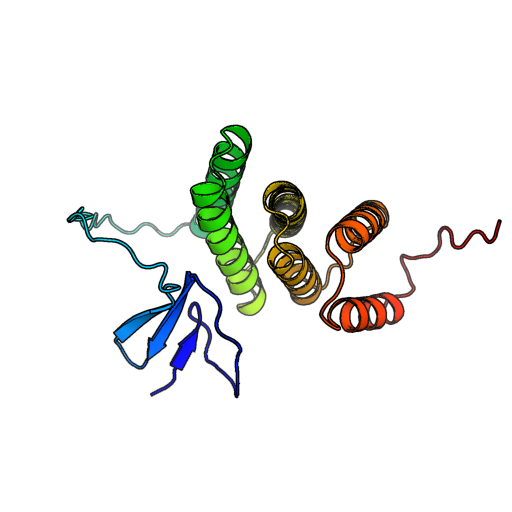 SER A C 1
ATOM 657 O O . SER A 1 88 ? 7.354 -7.615 2.066 1.00 94.44 88 SER A O 1
ATOM 659 N N . LEU A 1 89 ? 5.111 -7.706 2.310 1.00 95.44 89 LEU A N 1
ATOM 660 C CA . LEU A 1 89 ? 4.797 -7.727 0.880 1.00 95.44 89 LEU A CA 1
ATOM 661 C C . LEU A 1 89 ? 5.315 -6.468 0.179 1.00 95.44 89 LEU A C 1
ATOM 663 O O . LEU A 1 89 ? 6.068 -6.568 -0.787 1.00 95.44 89 LEU A O 1
ATOM 667 N N . PHE A 1 90 ? 4.975 -5.287 0.697 1.00 95.06 90 PHE A N 1
ATOM 668 C CA . PHE A 1 90 ? 5.399 -4.009 0.122 1.00 95.06 90 PHE A CA 1
ATOM 669 C C . PHE A 1 90 ? 6.923 -3.872 0.060 1.00 95.06 90 PHE A C 1
ATOM 671 O O . PHE A 1 90 ? 7.471 -3.463 -0.964 1.00 95.06 90 PHE A O 1
ATOM 678 N N . VAL A 1 91 ? 7.623 -4.265 1.129 1.00 92.69 91 VAL A N 1
ATOM 679 C CA . VAL A 1 91 ? 9.093 -4.274 1.158 1.00 92.69 91 VAL A CA 1
ATOM 680 C C . VAL A 1 91 ? 9.657 -5.233 0.107 1.00 92.69 91 VAL A C 1
ATOM 682 O O . VAL A 1 91 ? 10.622 -4.885 -0.576 1.00 92.69 91 VAL A O 1
ATOM 685 N N . ALA A 1 92 ? 9.065 -6.419 -0.051 1.00 91.94 92 ALA A N 1
ATOM 686 C CA . ALA A 1 92 ? 9.506 -7.396 -1.039 1.00 91.94 92 ALA A CA 1
ATOM 687 C C . ALA A 1 92 ? 9.321 -6.876 -2.472 1.00 91.94 92 ALA A C 1
ATOM 689 O O . ALA A 1 92 ? 10.294 -6.847 -3.228 1.00 91.94 92 ALA A O 1
ATOM 690 N N . VAL A 1 93 ? 8.119 -6.402 -2.825 1.00 93.44 93 VAL A N 1
ATOM 691 C CA . VAL A 1 93 ? 7.807 -5.895 -4.173 1.00 93.44 93 VAL A CA 1
ATOM 692 C C . VAL A 1 93 ? 8.681 -4.689 -4.511 1.00 93.44 93 VAL A C 1
ATOM 694 O O . VAL A 1 93 ? 9.367 -4.702 -5.533 1.00 93.44 93 VAL A O 1
ATOM 697 N N . ARG A 1 94 ? 8.765 -3.691 -3.622 1.00 92.19 94 ARG A N 1
ATOM 698 C CA . ARG A 1 94 ? 9.646 -2.530 -3.821 1.00 92.19 94 ARG A CA 1
ATOM 699 C C . ARG A 1 94 ? 11.107 -2.950 -3.977 1.00 92.19 94 ARG A C 1
ATOM 701 O O . ARG A 1 94 ? 11.822 -2.426 -4.828 1.00 92.19 94 ARG A O 1
ATOM 708 N N . GLY A 1 95 ? 11.559 -3.905 -3.166 1.00 90.38 95 GLY A N 1
ATOM 709 C CA . GLY A 1 95 ? 12.910 -4.450 -3.247 1.00 90.38 95 GLY A CA 1
ATOM 710 C C . GLY A 1 95 ? 13.193 -5.162 -4.572 1.00 90.38 95 GLY A C 1
ATOM 711 O O . GLY A 1 95 ? 14.317 -5.086 -5.065 1.00 90.38 95 GLY A O 1
ATOM 712 N N . PHE A 1 96 ? 12.205 -5.838 -5.162 1.00 90.75 96 PHE A N 1
ATOM 713 C CA . PHE A 1 96 ? 12.339 -6.441 -6.489 1.00 90.75 96 PHE A CA 1
ATOM 714 C C . PHE A 1 96 ? 12.437 -5.382 -7.588 1.00 90.75 96 PHE A C 1
ATOM 716 O O . PHE A 1 96 ? 13.376 -5.451 -8.382 1.00 90.75 96 PHE A O 1
ATOM 723 N N . ILE A 1 97 ? 11.565 -4.370 -7.561 1.00 90.81 97 ILE A N 1
ATOM 724 C CA . ILE A 1 97 ? 11.589 -3.239 -8.501 1.00 90.81 97 ILE A CA 1
ATOM 725 C C . ILE A 1 97 ? 12.944 -2.522 -8.451 1.00 90.81 97 ILE A C 1
ATOM 727 O O . ILE A 1 97 ? 13.615 -2.378 -9.468 1.00 90.81 97 ILE A O 1
ATOM 731 N N . ALA A 1 98 ? 13.402 -2.139 -7.255 1.00 89.44 98 ALA A N 1
ATOM 732 C CA . ALA A 1 98 ? 14.647 -1.389 -7.079 1.00 89.44 98 ALA A CA 1
ATOM 733 C C . ALA A 1 98 ? 15.898 -2.155 -7.547 1.00 89.44 98 ALA A C 1
ATOM 735 O O . ALA A 1 98 ? 16.908 -1.545 -7.894 1.00 89.44 98 ALA A O 1
ATOM 736 N N . ARG A 1 99 ? 15.850 -3.492 -7.541 1.00 89.81 99 ARG A N 1
ATOM 737 C CA . ARG A 1 99 ? 16.927 -4.354 -8.047 1.00 89.81 99 ARG A CA 1
ATOM 738 C C . ARG A 1 99 ? 16.802 -4.661 -9.543 1.00 89.81 99 ARG A C 1
ATOM 740 O O . ARG A 1 99 ? 17.643 -5.386 -10.065 1.00 89.81 99 ARG A O 1
ATOM 747 N N . GLY A 1 100 ? 15.776 -4.144 -10.220 1.00 84.69 100 GLY A N 1
ATOM 748 C CA . GLY A 1 100 ? 15.490 -4.451 -11.622 1.00 84.69 100 GLY A CA 1
ATOM 749 C C . GLY A 1 100 ? 15.126 -5.919 -11.849 1.00 84.69 100 GLY A C 1
ATOM 750 O O . GLY A 1 100 ? 15.319 -6.439 -12.945 1.00 84.69 100 GLY A O 1
ATOM 751 N N . HIS A 1 101 ? 14.653 -6.620 -10.814 1.00 83.88 101 HIS A N 1
ATOM 752 C CA . HIS A 1 101 ? 14.120 -7.963 -11.001 1.00 83.88 101 HIS A CA 1
ATOM 753 C C . HIS A 1 101 ? 12.779 -7.879 -11.725 1.00 83.88 101 HIS A C 1
ATOM 755 O O . HIS A 1 101 ? 12.028 -6.926 -11.530 1.00 83.88 101 HIS A O 1
ATOM 761 N N . GLY A 1 102 ? 12.470 -8.895 -12.532 1.00 77.19 102 GLY A N 1
ATOM 762 C CA . GLY A 1 102 ? 11.158 -9.013 -13.156 1.00 77.19 102 GLY A CA 1
ATOM 763 C C . GLY A 1 102 ? 10.073 -9.028 -12.083 1.00 77.19 102 GLY A C 1
ATOM 764 O O . GLY A 1 102 ? 10.021 -9.948 -11.266 1.00 77.19 102 GLY A O 1
ATOM 765 N N . VAL A 1 103 ? 9.246 -7.988 -12.074 1.00 86.12 103 VAL A N 1
ATOM 766 C CA . VAL A 1 103 ? 8.027 -7.907 -11.273 1.00 86.12 103 VAL A CA 1
ATOM 767 C C . VAL A 1 103 ? 6.872 -7.948 -12.248 1.00 86.12 103 VAL A C 1
ATOM 769 O O . VAL A 1 103 ? 6.807 -7.147 -13.180 1.00 86.12 103 VAL A O 1
ATOM 772 N N . GLU A 1 104 ? 5.978 -8.908 -12.054 1.00 88.81 104 GLU A N 1
ATOM 773 C CA . GLU A 1 104 ? 4.790 -9.001 -12.887 1.00 88.81 104 GLU A CA 1
ATOM 774 C C . GLU A 1 104 ? 3.879 -7.795 -12.602 1.00 88.81 104 GLU A C 1
ATOM 776 O O . GLU A 1 104 ? 3.673 -7.458 -11.432 1.00 88.81 104 GLU A O 1
ATOM 781 N N . PRO A 1 105 ? 3.291 -7.150 -13.628 1.00 87.75 105 PRO A N 1
ATOM 782 C CA . PRO A 1 105 ? 2.405 -5.997 -13.441 1.00 87.75 105 PRO A CA 1
ATOM 783 C C . PRO A 1 105 ? 1.289 -6.252 -12.416 1.00 87.75 105 PRO A C 1
ATOM 785 O O . PRO A 1 105 ? 1.006 -5.401 -11.573 1.00 87.75 105 PRO A O 1
ATOM 788 N N . GLN A 1 106 ? 0.741 -7.470 -12.423 1.00 91.19 106 GLN A N 1
ATOM 789 C CA . GLN A 1 106 ? -0.300 -7.912 -11.499 1.00 91.19 106 GLN A CA 1
ATOM 790 C C . GLN A 1 106 ? 0.136 -7.908 -10.026 1.00 91.19 106 GLN A C 1
ATOM 792 O O . GLN A 1 106 ? -0.703 -7.724 -9.150 1.00 91.19 106 GLN A O 1
ATOM 797 N N . TRP A 1 107 ? 1.434 -8.056 -9.725 1.00 93.00 107 TRP A N 1
ATOM 798 C CA . TRP A 1 107 ? 1.916 -7.987 -8.342 1.00 93.00 107 TRP A CA 1
ATOM 799 C C . TRP A 1 107 ? 1.844 -6.567 -7.796 1.00 93.00 107 TRP A C 1
ATOM 801 O O . TRP A 1 107 ? 1.476 -6.365 -6.638 1.00 93.00 107 TRP A O 1
ATOM 811 N N . VAL A 1 108 ? 2.183 -5.588 -8.638 1.00 92.75 108 VAL A N 1
ATOM 812 C CA . VAL A 1 108 ? 2.082 -4.165 -8.303 1.00 92.75 108 VAL A CA 1
ATOM 813 C C . VAL A 1 108 ? 0.618 -3.792 -8.113 1.00 92.75 108 VAL A C 1
ATOM 815 O O . VAL A 1 108 ? 0.273 -3.247 -7.069 1.00 92.75 108 VAL A O 1
ATOM 818 N N . ASP A 1 109 ? -0.239 -4.159 -9.069 1.00 92.19 109 ASP A N 1
ATOM 819 C CA . ASP A 1 109 ? -1.680 -3.896 -9.003 1.00 92.19 109 ASP A CA 1
ATOM 820 C C . ASP A 1 109 ? -2.311 -4.516 -7.746 1.00 92.19 109 ASP A C 1
ATOM 822 O O . ASP A 1 109 ? -2.986 -3.826 -6.982 1.00 92.19 109 ASP A O 1
ATOM 826 N N . GLY A 1 110 ? -2.019 -5.790 -7.466 1.00 94.44 110 GLY A N 1
ATOM 827 C CA . GLY A 1 110 ? -2.538 -6.469 -6.281 1.00 94.44 110 GLY A CA 1
ATOM 828 C C . GLY A 1 110 ? -2.021 -5.871 -4.971 1.00 94.44 110 GLY A C 1
ATOM 829 O O . GLY A 1 110 ? -2.788 -5.747 -4.019 1.00 94.44 110 GLY A O 1
ATOM 830 N N . ALA A 1 111 ? -0.755 -5.438 -4.911 1.00 95.50 111 ALA A N 1
ATOM 831 C CA . ALA A 1 111 ? -0.214 -4.762 -3.731 1.00 95.50 111 ALA A CA 1
ATOM 832 C C . ALA A 1 111 ? -0.857 -3.381 -3.519 1.00 95.50 111 ALA A C 1
ATOM 834 O O . ALA A 1 111 ? -1.204 -3.047 -2.387 1.00 95.50 111 ALA A O 1
ATOM 835 N N . VAL A 1 112 ? -1.067 -2.606 -4.589 1.00 95.62 112 VAL A N 1
ATOM 836 C CA . VAL A 1 112 ? -1.793 -1.324 -4.555 1.00 95.62 112 VAL A CA 1
ATOM 837 C C . VAL A 1 112 ? -3.202 -1.518 -3.994 1.00 95.62 112 VAL A C 1
ATOM 839 O O . VAL A 1 112 ? -3.584 -0.826 -3.050 1.00 95.62 112 VAL A O 1
ATOM 842 N N . ASP A 1 113 ? -3.949 -2.497 -4.501 1.00 95.62 113 ASP A N 1
ATOM 843 C CA . ASP A 1 113 ? -5.304 -2.773 -4.014 1.00 95.62 113 ASP A CA 1
ATOM 844 C C . ASP A 1 113 ? -5.299 -3.196 -2.536 1.00 95.62 113 ASP A C 1
ATOM 846 O O . ASP A 1 113 ? -6.113 -2.718 -1.745 1.00 95.62 113 ASP A O 1
ATOM 850 N N . LEU A 1 114 ? -4.315 -4.000 -2.129 1.00 96.56 114 LEU A N 1
ATOM 851 C CA . LEU A 1 114 ? -4.135 -4.413 -0.739 1.00 96.56 114 LEU A CA 1
ATOM 852 C C . LEU A 1 114 ? -3.824 -3.232 0.196 1.00 96.56 114 LEU A C 1
ATOM 854 O O . LEU A 1 114 ? -4.291 -3.211 1.333 1.00 96.56 114 LEU A O 1
ATOM 858 N N . ALA A 1 115 ? -3.042 -2.243 -0.251 1.00 96.19 115 ALA A N 1
ATOM 859 C CA . ALA A 1 115 ? -2.802 -1.034 0.538 1.00 96.19 115 ALA A CA 1
ATOM 860 C C . ALA A 1 115 ? -4.062 -0.195 0.703 1.00 96.19 115 ALA A C 1
ATOM 862 O O . ALA A 1 115 ? -4.252 0.372 1.775 1.00 96.19 115 ALA A O 1
ATOM 863 N N . PHE A 1 116 ? -4.927 -0.122 -0.310 1.00 96.00 116 PHE A N 1
ATOM 864 C CA . PHE A 1 116 ? -6.218 0.527 -0.125 1.00 96.00 116 PHE A CA 1
ATOM 865 C C . PHE A 1 116 ? -7.069 -0.194 0.921 1.00 96.00 116 PHE A C 1
ATOM 867 O O . PHE A 1 116 ? -7.664 0.467 1.769 1.00 96.00 116 PHE A O 1
ATOM 874 N N . ASP A 1 117 ? -7.109 -1.525 0.881 1.00 96.44 117 ASP A N 1
ATOM 875 C CA . ASP A 1 117 ? -7.884 -2.319 1.836 1.00 96.44 117 ASP A CA 1
ATOM 876 C C . ASP A 1 117 ? -7.341 -2.156 3.267 1.00 96.44 117 ASP A C 1
ATOM 878 O O . ASP A 1 117 ? -8.110 -1.977 4.210 1.00 96.44 117 ASP A O 1
ATOM 882 N N . LEU A 1 118 ? -6.014 -2.131 3.431 1.00 96.75 118 LEU A N 1
ATOM 883 C CA . LEU A 1 118 ? -5.364 -1.858 4.716 1.00 96.75 118 LEU A CA 1
ATOM 884 C C . LEU A 1 118 ? -5.608 -0.422 5.196 1.00 96.75 118 LEU A C 1
ATOM 886 O O . LEU A 1 118 ? -5.930 -0.227 6.364 1.00 96.75 118 LEU A O 1
ATOM 890 N N . ALA A 1 119 ? -5.500 0.573 4.311 1.00 94.31 119 ALA A N 1
ATOM 891 C CA . ALA A 1 119 ? -5.769 1.971 4.641 1.00 94.31 119 ALA A CA 1
ATOM 892 C C . ALA A 1 119 ? -7.215 2.176 5.107 1.00 94.31 119 ALA A C 1
ATOM 894 O O . ALA A 1 119 ? -7.457 2.920 6.053 1.00 94.31 119 ALA A O 1
ATOM 895 N N . ASP A 1 120 ? -8.173 1.519 4.456 1.00 93.69 120 ASP A N 1
ATOM 896 C CA . ASP A 1 120 ? -9.583 1.610 4.825 1.00 93.69 120 ASP A CA 1
ATOM 897 C C . ASP A 1 120 ? -9.865 0.914 6.164 1.00 93.69 120 ASP A C 1
ATOM 899 O O . ASP A 1 120 ? -10.593 1.443 7.005 1.00 93.69 120 ASP A O 1
ATOM 903 N N . ALA A 1 121 ? -9.245 -0.248 6.388 1.00 94.00 121 ALA A N 1
ATOM 904 C CA . ALA A 1 121 ? -9.468 -1.051 7.582 1.00 94.00 121 ALA A CA 1
ATOM 905 C C . ALA A 1 121 ? -8.784 -0.487 8.838 1.00 94.00 121 ALA A C 1
ATOM 907 O O . ALA A 1 121 ? -9.384 -0.514 9.913 1.00 94.00 121 ALA A O 1
ATOM 908 N N . SER A 1 122 ? -7.547 0.013 8.732 1.00 92.19 122 SER A N 1
ATOM 909 C CA . SER A 1 122 ? -6.809 0.544 9.887 1.00 92.19 122 SER A CA 1
ATOM 910 C C . SER A 1 122 ? -6.863 2.061 10.030 1.00 92.19 122 SER A C 1
ATOM 912 O O . SER A 1 122 ? -6.528 2.575 11.094 1.00 92.19 122 SER A O 1
ATOM 914 N N . LEU A 1 123 ? -7.323 2.779 8.999 1.00 88.50 123 LEU A N 1
ATOM 915 C CA . LEU A 1 123 ? -7.322 4.244 8.942 1.00 88.50 123 LEU A CA 1
ATOM 916 C C . LEU A 1 123 ? -5.929 4.855 9.164 1.00 88.50 123 LEU A C 1
ATOM 918 O O . LEU A 1 123 ? -5.797 5.982 9.640 1.00 88.50 123 LEU A O 1
ATOM 922 N N . GLU A 1 124 ? -4.878 4.119 8.805 1.00 87.69 124 GLU A N 1
ATOM 923 C CA . GLU A 1 124 ? -3.501 4.574 8.944 1.00 87.69 124 GLU A CA 1
ATOM 924 C C . GLU A 1 124 ? -2.988 5.162 7.615 1.00 87.69 124 GLU A C 1
ATOM 926 O O . GLU A 1 124 ? -2.900 4.449 6.605 1.00 87.69 124 GLU A O 1
ATOM 931 N N . PRO A 1 125 ? -2.578 6.447 7.583 1.00 86.94 125 PRO A N 1
ATOM 932 C CA . PRO A 1 125 ? -2.177 7.127 6.349 1.00 86.94 125 PRO A CA 1
ATOM 933 C C . PRO A 1 125 ? -0.918 6.525 5.714 1.00 86.94 125 PRO A C 1
ATOM 935 O O . PRO A 1 125 ? -0.714 6.640 4.508 1.00 86.94 125 PRO A O 1
ATOM 938 N N . VAL A 1 126 ? -0.101 5.811 6.491 1.00 90.56 126 VAL A N 1
ATOM 939 C CA . VAL A 1 126 ? 1.122 5.155 6.010 1.00 90.56 126 VAL A CA 1
ATOM 940 C C . VAL A 1 126 ? 0.863 4.159 4.869 1.00 90.56 126 VAL A C 1
ATOM 942 O O . VAL A 1 126 ? 1.748 3.902 4.055 1.00 90.56 126 VAL A O 1
ATOM 945 N N . TRP A 1 127 ? -0.338 3.579 4.785 1.00 94.38 127 TRP A N 1
ATOM 946 C CA . TRP A 1 127 ? -0.702 2.674 3.694 1.00 94.38 127 TRP A CA 1
ATOM 947 C C . TRP A 1 127 ? -0.895 3.417 2.371 1.00 94.38 127 TRP A C 1
ATOM 949 O O . TRP A 1 127 ? -0.480 2.912 1.330 1.00 94.38 127 TRP A O 1
ATOM 959 N N . ILE A 1 128 ? -1.404 4.651 2.422 1.00 92.06 128 ILE A N 1
ATOM 960 C CA . ILE A 1 128 ? -1.458 5.544 1.260 1.00 92.06 128 ILE A CA 1
ATOM 961 C C . ILE A 1 128 ? -0.047 5.929 0.820 1.00 92.06 128 ILE A C 1
ATOM 963 O O . ILE A 1 128 ? 0.255 5.868 -0.369 1.00 92.06 128 ILE A O 1
ATOM 967 N N . GLU A 1 129 ? 0.835 6.276 1.762 1.00 90.19 129 GLU A N 1
ATOM 968 C CA . GLU A 1 129 ? 2.224 6.616 1.430 1.00 90.19 129 GLU A CA 1
ATOM 969 C C . GLU A 1 129 ? 2.924 5.452 0.715 1.00 90.19 129 GLU A C 1
ATOM 971 O O . GLU A 1 129 ? 3.583 5.651 -0.302 1.00 90.19 129 GLU A O 1
ATOM 976 N N . ARG A 1 130 ? 2.737 4.219 1.206 1.00 92.69 130 ARG A N 1
ATOM 977 C CA . ARG A 1 130 ? 3.301 3.005 0.592 1.00 92.69 130 ARG A CA 1
ATOM 978 C C . ARG A 1 130 ? 2.731 2.713 -0.789 1.00 92.69 130 ARG A C 1
ATOM 980 O O . ARG A 1 130 ? 3.475 2.278 -1.661 1.00 92.69 130 ARG A O 1
ATOM 987 N N . LEU A 1 131 ? 1.435 2.932 -0.978 1.00 94.25 131 LEU A N 1
ATOM 988 C CA . LEU A 1 131 ? 0.781 2.791 -2.272 1.00 94.25 131 LEU A CA 1
ATOM 989 C C . LEU A 1 131 ? 1.368 3.761 -3.299 1.00 94.25 131 LEU A C 1
ATOM 991 O O . LEU A 1 131 ? 1.736 3.334 -4.391 1.00 94.25 131 LEU A O 1
ATOM 995 N N . LEU A 1 132 ? 1.486 5.042 -2.938 1.00 91.75 132 LEU A N 1
ATOM 996 C CA . LEU A 1 132 ? 2.028 6.074 -3.823 1.00 91.75 132 LEU A CA 1
ATOM 997 C C . LEU A 1 132 ? 3.502 5.814 -4.140 1.00 91.75 132 LEU A C 1
ATOM 999 O O . LEU A 1 132 ? 3.902 5.859 -5.298 1.00 91.75 132 LEU A O 1
ATOM 1003 N N . ASP A 1 133 ? 4.292 5.464 -3.127 1.00 89.94 133 ASP A N 1
ATOM 1004 C CA . ASP A 1 133 ? 5.695 5.083 -3.286 1.00 89.94 133 ASP A CA 1
ATOM 1005 C C . ASP A 1 133 ? 5.868 3.874 -4.217 1.00 89.94 133 ASP A C 1
ATOM 1007 O O . ASP A 1 133 ? 6.778 3.857 -5.044 1.00 89.94 133 ASP A O 1
ATOM 1011 N N . LEU A 1 134 ? 4.980 2.880 -4.125 1.00 92.44 134 LEU A N 1
ATOM 1012 C CA . LEU A 1 134 ? 5.012 1.717 -5.004 1.00 92.44 134 LEU A CA 1
ATOM 1013 C C . LEU A 1 134 ? 4.636 2.076 -6.449 1.00 92.44 134 LEU A C 1
ATOM 1015 O O . LEU A 1 134 ? 5.311 1.618 -7.369 1.00 92.44 134 LEU A O 1
ATOM 1019 N N . ALA A 1 135 ? 3.603 2.900 -6.643 1.00 90.19 135 ALA A N 1
ATOM 1020 C CA . ALA A 1 135 ? 3.185 3.393 -7.957 1.00 90.19 135 ALA A CA 1
ATOM 1021 C C . ALA A 1 135 ? 4.315 4.172 -8.651 1.00 90.19 135 ALA A C 1
ATOM 1023 O O . ALA A 1 135 ? 4.647 3.889 -9.802 1.00 90.19 135 ALA A O 1
ATOM 1024 N N . VAL A 1 136 ? 4.975 5.077 -7.917 1.00 90.12 136 VAL A N 1
ATOM 1025 C CA . VAL A 1 136 ? 6.143 5.833 -8.398 1.00 90.12 136 VAL A CA 1
ATOM 1026 C C . VAL A 1 136 ? 7.314 4.901 -8.707 1.00 90.12 136 VAL A C 1
ATOM 1028 O O . VAL A 1 136 ? 7.922 5.006 -9.767 1.00 90.12 136 VAL A O 1
ATOM 1031 N N . ALA A 1 137 ? 7.641 3.964 -7.811 1.00 89.00 137 ALA A N 1
ATOM 1032 C CA . ALA A 1 137 ? 8.758 3.045 -8.022 1.00 89.00 137 ALA A CA 1
ATOM 1033 C C . ALA A 1 137 ? 8.550 2.144 -9.249 1.00 89.00 137 ALA A C 1
ATOM 1035 O O . ALA A 1 137 ? 9.515 1.828 -9.941 1.00 89.00 137 ALA A O 1
ATOM 1036 N N . ALA A 1 138 ? 7.309 1.722 -9.497 1.00 90.19 138 ALA A N 1
ATOM 1037 C CA . ALA A 1 138 ? 6.944 0.890 -10.635 1.00 90.19 138 ALA A CA 1
ATOM 1038 C C . ALA A 1 138 ? 6.773 1.677 -11.945 1.00 90.19 138 ALA A C 1
ATOM 1040 O O . ALA A 1 138 ? 6.556 1.039 -12.971 1.00 90.19 138 ALA A O 1
ATOM 1041 N N . ASP A 1 139 ? 6.843 3.014 -11.907 1.00 89.62 139 ASP A N 1
ATOM 1042 C CA . ASP A 1 139 ? 6.492 3.901 -13.024 1.00 89.62 139 ASP A CA 1
ATOM 1043 C C . ASP A 1 139 ? 5.083 3.608 -13.577 1.00 89.62 139 ASP A C 1
ATOM 1045 O O . ASP A 1 139 ? 4.851 3.489 -14.780 1.00 89.62 139 ASP A O 1
ATOM 1049 N N . ARG A 1 140 ? 4.123 3.396 -12.664 1.00 87.31 140 ARG A N 1
ATOM 1050 C CA . ARG A 1 140 ? 2.727 3.084 -13.000 1.00 87.31 140 ARG A CA 1
ATOM 1051 C C . ARG A 1 140 ? 1.787 4.051 -12.286 1.00 87.31 140 ARG A C 1
ATOM 1053 O O . ARG A 1 140 ? 1.545 3.872 -11.090 1.00 87.31 140 ARG A O 1
ATOM 1060 N N . PRO A 1 141 ? 1.241 5.061 -12.986 1.00 89.44 141 PRO A N 1
ATOM 1061 C CA . PRO A 1 141 ? 0.257 5.957 -12.396 1.00 89.44 141 PRO A CA 1
ATOM 1062 C C . PRO A 1 141 ? -1.019 5.193 -12.021 1.00 89.44 141 PRO A C 1
ATOM 1064 O O . PRO A 1 141 ? -1.339 4.154 -12.602 1.00 89.44 141 PRO A O 1
ATOM 1067 N N . LEU A 1 142 ? -1.754 5.709 -11.033 1.00 90.19 142 LEU A N 1
ATOM 1068 C CA . LEU A 1 142 ? -3.043 5.130 -10.667 1.00 90.19 142 LEU A CA 1
ATOM 1069 C C . LEU A 1 142 ? -4.056 5.442 -11.766 1.00 90.19 142 LEU A C 1
ATOM 1071 O O . LEU A 1 142 ? -4.157 6.585 -12.215 1.00 90.19 142 LEU A O 1
ATOM 1075 N N . ASP A 1 143 ? -4.847 4.441 -12.140 1.00 89.69 143 ASP A N 1
ATOM 1076 C CA . ASP A 1 143 ? -6.013 4.658 -12.986 1.00 89.69 143 ASP A CA 1
ATOM 1077 C C . ASP A 1 143 ? -7.048 5.573 -12.302 1.00 89.69 143 ASP A C 1
ATOM 1079 O O . ASP A 1 143 ? -7.011 5.837 -11.094 1.00 89.69 143 ASP A O 1
ATOM 1083 N N . GLU A 1 144 ? -8.004 6.059 -13.091 1.00 86.88 144 GLU A N 1
ATOM 1084 C CA . GLU A 1 144 ? -9.017 7.007 -12.628 1.00 86.88 144 GLU A CA 1
ATOM 1085 C C . GLU A 1 144 ? -9.842 6.466 -11.444 1.00 86.88 144 GLU A C 1
ATOM 1087 O O . GLU A 1 144 ? -10.177 7.207 -10.515 1.00 86.88 144 GLU A O 1
ATOM 1092 N N . ALA A 1 145 ? -10.152 5.167 -11.438 1.00 90.12 145 ALA A N 1
ATOM 1093 C CA . ALA A 1 145 ? -10.942 4.550 -10.379 1.00 90.12 145 ALA A CA 1
ATOM 1094 C C . ALA A 1 145 ? -10.168 4.527 -9.052 1.00 90.12 145 ALA A C 1
ATOM 1096 O O . ALA A 1 145 ? -10.706 4.908 -8.006 1.00 90.12 145 ALA A O 1
ATOM 1097 N N . ARG A 1 146 ? -8.888 4.150 -9.093 1.00 93.44 146 ARG A N 1
ATOM 1098 C CA . ARG A 1 146 ? -7.982 4.154 -7.939 1.00 93.44 146 ARG A CA 1
ATOM 1099 C C . ARG A 1 146 ? -7.671 5.571 -7.465 1.00 93.44 146 ARG A C 1
ATOM 1101 O O . ARG A 1 146 ? -7.664 5.807 -6.258 1.00 93.44 146 ARG A O 1
ATOM 1108 N N . ALA A 1 147 ? -7.505 6.533 -8.370 1.00 90.44 147 ALA A N 1
ATOM 1109 C CA . ALA A 1 147 ? -7.338 7.942 -8.015 1.00 90.44 147 ALA A CA 1
ATOM 1110 C C . ALA A 1 147 ? -8.576 8.500 -7.285 1.00 90.44 147 ALA A C 1
ATOM 1112 O O . ALA A 1 147 ? -8.445 9.161 -6.250 1.00 90.44 147 ALA A O 1
ATOM 1113 N N . ARG A 1 148 ? -9.790 8.173 -7.755 1.00 88.81 148 ARG A N 1
ATOM 1114 C CA . ARG A 1 148 ? -11.042 8.532 -7.066 1.00 88.81 148 ARG A CA 1
ATOM 1115 C C . ARG A 1 148 ? -11.142 7.881 -5.684 1.00 88.81 148 ARG A C 1
ATOM 1117 O O . ARG A 1 148 ? -11.495 8.562 -4.719 1.00 88.81 148 ARG A O 1
ATOM 1124 N N . ARG A 1 149 ? -10.791 6.595 -5.562 1.00 92.50 149 ARG A N 1
ATOM 1125 C CA . ARG A 1 149 ? -10.757 5.881 -4.271 1.00 92.50 149 ARG A CA 1
ATOM 1126 C C . ARG A 1 149 ? -9.770 6.529 -3.296 1.00 92.50 149 ARG A C 1
ATOM 1128 O O . ARG A 1 149 ? -10.106 6.740 -2.132 1.00 92.50 149 ARG A O 1
ATOM 1135 N N . LEU A 1 150 ? -8.585 6.902 -3.778 1.00 91.56 150 LEU A N 1
ATOM 1136 C CA . LEU A 1 150 ? -7.577 7.606 -2.991 1.00 91.56 150 LEU A CA 1
ATOM 1137 C C . LEU A 1 150 ? -8.097 8.950 -2.471 1.00 91.56 150 LEU A C 1
ATOM 1139 O O . LEU A 1 150 ? -7.967 9.228 -1.281 1.00 91.56 150 LEU A O 1
ATOM 1143 N N . ALA A 1 151 ? -8.725 9.763 -3.323 1.00 86.56 151 ALA A N 1
ATOM 1144 C CA . ALA A 1 151 ? -9.290 11.047 -2.909 1.00 86.56 151 ALA A CA 1
ATOM 1145 C C . ALA A 1 151 ? -10.331 10.884 -1.785 1.00 86.56 151 ALA A C 1
ATOM 1147 O O . ALA A 1 151 ? -10.302 11.622 -0.800 1.00 86.56 151 ALA A O 1
ATOM 1148 N N . GLN A 1 152 ? -11.207 9.880 -1.887 1.00 87.19 152 GLN A N 1
ATOM 1149 C CA . GLN A 1 152 ? -12.200 9.577 -0.849 1.00 87.19 152 GLN A CA 1
ATOM 1150 C C . GLN A 1 152 ? -11.552 9.152 0.475 1.00 87.19 152 GLN A C 1
ATOM 1152 O O . GLN A 1 152 ? -11.981 9.595 1.542 1.00 87.19 152 GLN A O 1
ATOM 1157 N N . LEU A 1 153 ? -10.508 8.321 0.422 1.00 88.69 153 LEU A N 1
ATOM 1158 C CA . LEU A 1 153 ? -9.755 7.928 1.614 1.00 88.69 153 LEU A CA 1
ATOM 1159 C C . LEU A 1 153 ? -9.024 9.115 2.245 1.00 88.69 153 LEU A C 1
ATOM 1161 O O . LEU A 1 153 ? -9.069 9.277 3.460 1.00 88.69 153 LEU A O 1
ATOM 1165 N N . LEU A 1 154 ? -8.413 9.988 1.445 1.00 86.31 154 LEU A N 1
ATOM 1166 C CA . LEU A 1 154 ? -7.732 11.183 1.946 1.00 86.31 154 LEU A CA 1
ATOM 1167 C C . LEU A 1 154 ? -8.688 12.132 2.673 1.00 86.31 154 LEU A C 1
ATOM 1169 O O . LEU A 1 154 ? -8.337 12.646 3.731 1.00 86.31 154 LEU A O 1
ATOM 1173 N N . VAL A 1 155 ? -9.912 12.314 2.167 1.00 83.81 155 VAL A N 1
ATOM 1174 C CA . VAL A 1 155 ? -10.952 13.098 2.859 1.00 83.81 155 VAL A CA 1
ATOM 1175 C C . VAL A 1 155 ? -11.270 12.508 4.235 1.00 83.81 155 VAL A C 1
ATOM 1177 O O . VAL A 1 155 ? -11.476 13.253 5.190 1.00 83.81 155 VAL A O 1
ATOM 1180 N N . ARG A 1 156 ? -11.276 11.176 4.356 1.00 81.62 156 ARG A N 1
ATOM 1181 C CA . ARG A 1 156 ? -11.515 10.480 5.629 1.00 81.62 156 ARG A CA 1
ATOM 1182 C C . ARG A 1 156 ? -10.322 10.548 6.590 1.00 81.62 156 ARG A C 1
ATOM 1184 O O . ARG A 1 156 ? -10.528 10.400 7.789 1.00 81.62 156 ARG A O 1
ATOM 1191 N N . LEU A 1 157 ? -9.107 10.764 6.080 1.00 77.62 157 LEU A N 1
ATOM 1192 C CA . LEU A 1 157 ? -7.850 10.672 6.834 1.00 77.62 157 LEU A CA 1
ATOM 1193 C C . LEU A 1 157 ? -7.188 12.025 7.176 1.00 77.62 157 LEU A C 1
ATOM 1195 O O . LEU A 1 157 ? -6.238 12.044 7.955 1.00 77.62 157 LEU A O 1
ATOM 1199 N N . ALA A 1 158 ? -7.607 13.153 6.592 1.00 66.06 158 ALA A N 1
ATOM 1200 C CA . ALA A 1 158 ? -6.806 14.387 6.598 1.00 66.06 158 ALA A CA 1
ATOM 1201 C C . ALA A 1 158 ? -6.722 15.136 7.957 1.00 66.06 158 ALA A C 1
ATOM 1203 O O . ALA A 1 158 ? -7.704 15.127 8.705 1.00 66.06 158 ALA A O 1
ATOM 1204 N N . PRO A 1 159 ? -5.616 15.890 8.237 1.00 50.91 159 PRO A N 1
ATOM 1205 C CA . PRO A 1 159 ? -4.540 16.295 7.306 1.00 50.91 159 PRO A CA 1
ATOM 1206 C C . PRO A 1 159 ? -3.096 16.092 7.831 1.00 50.91 159 PRO A C 1
ATOM 1208 O O . PRO A 1 159 ? -2.759 16.601 8.897 1.00 50.91 159 PRO A O 1
ATOM 1211 N N . SER A 1 160 ? -2.187 15.460 7.071 1.00 48.00 160 SER A N 1
ATOM 1212 C CA . SER A 1 160 ? -0.746 15.838 7.039 1.00 48.00 160 SER A CA 1
ATOM 1213 C C . SER A 1 160 ? 0.133 14.915 6.178 1.00 48.00 160 SER A C 1
ATOM 1215 O O . SER A 1 160 ? 0.523 13.845 6.622 1.00 48.00 160 SER A O 1
ATOM 1217 N N . ARG A 1 161 ? 0.516 15.391 4.984 1.00 51.66 161 ARG A N 1
ATOM 1218 C CA . ARG A 1 161 ? 1.878 15.436 4.390 1.00 51.66 161 ARG A CA 1
ATOM 1219 C C . ARG A 1 161 ? 1.797 15.534 2.864 1.00 51.66 161 ARG A C 1
ATOM 1221 O O . ARG A 1 161 ? 0.902 14.986 2.234 1.00 51.66 161 ARG A O 1
ATOM 1228 N N . ASP A 1 162 ? 2.765 16.246 2.301 1.00 64.88 162 ASP A N 1
ATOM 1229 C CA . ASP A 1 162 ? 2.858 16.742 0.919 1.00 64.88 162 ASP A CA 1
ATOM 1230 C C . ASP A 1 162 ? 3.084 15.660 -0.166 1.00 64.88 162 ASP A C 1
ATOM 1232 O O . ASP A 1 162 ? 3.450 15.955 -1.296 1.00 64.88 162 ASP A O 1
ATOM 1236 N N . LEU A 1 163 ? 2.844 14.383 0.149 1.00 57.28 163 LEU A N 1
ATOM 1237 C CA . LEU A 1 163 ? 2.995 13.268 -0.800 1.00 57.28 163 LEU A CA 1
ATOM 1238 C C . LEU A 1 163 ? 1.929 13.294 -1.905 1.00 57.28 163 LEU A C 1
ATOM 1240 O O . LEU A 1 163 ? 2.150 12.814 -3.014 1.00 57.28 163 LEU A O 1
ATOM 1244 N N . VAL A 1 164 ? 0.776 13.908 -1.620 1.00 61.97 164 VAL A N 1
ATOM 1245 C CA . VAL A 1 164 ? -0.236 14.222 -2.638 1.00 61.97 164 VAL A CA 1
ATOM 1246 C C . VAL A 1 164 ? 0.323 15.221 -3.655 1.00 61.97 164 VAL A C 1
ATOM 1248 O O . VAL A 1 164 ? 0.035 15.094 -4.842 1.00 61.97 164 VAL A O 1
ATOM 1251 N N . GLY A 1 165 ? 1.143 16.181 -3.213 1.00 63.31 165 GLY A N 1
ATOM 1252 C CA . GLY A 1 165 ? 1.813 17.144 -4.086 1.00 63.31 165 GLY A CA 1
ATOM 1253 C C . GLY A 1 165 ? 2.749 16.452 -5.074 1.00 63.31 165 GLY A C 1
ATOM 1254 O O . GLY A 1 165 ? 2.604 16.638 -6.280 1.00 63.31 165 GLY A O 1
ATOM 1255 N N . GLU A 1 166 ? 3.621 15.572 -4.577 1.00 62.72 166 GLU A N 1
ATOM 1256 C CA . GLU A 1 166 ? 4.563 14.803 -5.408 1.00 62.72 166 GLU A CA 1
ATOM 1257 C C . GLU A 1 166 ? 3.847 13.892 -6.428 1.00 62.72 166 GLU A C 1
ATOM 1259 O O . GLU A 1 166 ? 4.227 13.846 -7.600 1.00 62.72 166 GLU A O 1
ATOM 1264 N N . TYR A 1 167 ? 2.758 13.217 -6.031 1.00 65.00 167 TYR A N 1
ATOM 1265 C CA . TYR A 1 167 ? 1.945 12.419 -6.960 1.00 65.00 167 TYR A CA 1
ATOM 1266 C C . TYR A 1 167 ? 1.301 13.277 -8.058 1.00 65.00 167 TYR A C 1
ATOM 1268 O O . TYR A 1 167 ? 1.306 12.900 -9.231 1.00 65.00 167 TYR A O 1
ATOM 1276 N N . LEU A 1 168 ? 0.750 14.440 -7.696 1.00 69.56 168 LEU A N 1
ATOM 1277 C CA . LEU A 1 168 ? 0.134 15.355 -8.657 1.00 69.56 168 LEU A CA 1
ATOM 1278 C C . LEU A 1 168 ? 1.156 15.927 -9.649 1.00 69.56 168 LEU A C 1
ATOM 1280 O O . LEU A 1 168 ? 0.808 16.142 -10.809 1.00 69.56 168 LEU A O 1
ATOM 1284 N N . GLU A 1 169 ? 2.401 16.161 -9.231 1.00 72.56 169 GLU A N 1
ATOM 1285 C CA . GLU A 1 169 ? 3.475 16.587 -10.136 1.00 72.56 169 GLU A CA 1
ATOM 1286 C C . GLU A 1 169 ? 3.836 15.504 -11.160 1.00 72.56 169 GLU A C 1
ATOM 1288 O O . GLU A 1 169 ? 3.960 15.804 -12.348 1.00 72.56 169 GLU A O 1
ATOM 1293 N N . MET A 1 170 ? 3.919 14.241 -10.740 1.00 74.06 170 MET A N 1
ATOM 1294 C CA . MET A 1 170 ? 4.139 13.110 -11.648 1.00 74.06 170 MET A CA 1
ATOM 1295 C C . MET A 1 170 ? 2.946 12.882 -12.594 1.00 74.06 170 MET A C 1
ATOM 1297 O O . MET A 1 170 ? 3.134 12.700 -13.794 1.00 74.06 170 MET A O 1
ATOM 1301 N N . ALA A 1 171 ? 1.707 12.926 -12.095 1.00 69.94 171 ALA A N 1
ATOM 1302 C CA . ALA A 1 171 ? 0.519 12.744 -12.936 1.00 69.94 171 ALA A CA 1
ATOM 1303 C C . ALA A 1 171 ? 0.408 13.828 -14.025 1.00 69.94 171 ALA A C 1
ATOM 1305 O O . ALA A 1 171 ? -0.094 13.580 -15.118 1.00 69.94 171 ALA A O 1
ATOM 1306 N N . ARG A 1 172 ? 0.916 15.035 -13.749 1.00 71.25 172 ARG A N 1
ATOM 1307 C CA . ARG A 1 172 ? 1.004 16.124 -14.733 1.00 71.25 172 ARG A CA 1
ATOM 1308 C C . ARG A 1 172 ? 2.129 15.940 -15.750 1.00 71.25 172 ARG A C 1
ATOM 1310 O O . ARG A 1 172 ? 2.034 16.510 -16.833 1.00 71.25 172 ARG A O 1
ATOM 1317 N N . SER A 1 173 ? 3.178 15.181 -15.432 1.00 71.25 173 SER A N 1
ATOM 1318 C CA . SER A 1 173 ? 4.293 14.931 -16.355 1.00 71.25 173 SER A CA 1
ATOM 1319 C C . SER A 1 173 ? 4.011 13.820 -17.376 1.00 71.25 173 SER A C 1
ATOM 1321 O O . SER A 1 173 ? 4.766 13.698 -18.337 1.00 71.25 173 SER A O 1
ATOM 1323 N N . HIS A 1 174 ? 2.905 13.077 -17.224 1.00 53.12 174 HIS A N 1
ATOM 1324 C CA . HIS A 1 174 ? 2.457 12.014 -18.138 1.00 53.12 174 HIS A CA 1
ATOM 1325 C C . HIS A 1 174 ? 1.029 12.282 -18.665 1.00 53.12 174 HIS A C 1
ATOM 1327 O O . HIS A 1 174 ? 0.081 11.606 -18.269 1.00 53.12 174 HIS A O 1
ATOM 1333 N N . PRO A 1 175 ? 0.834 13.278 -19.551 1.00 53.72 175 PRO A N 1
ATOM 1334 C CA . PRO A 1 175 ? -0.495 13.716 -19.990 1.00 53.72 175 PRO A CA 1
ATOM 1335 C C . PRO A 1 175 ? -1.228 12.759 -20.950 1.00 53.72 175 PRO A C 1
ATOM 1337 O O . PRO A 1 175 ? -2.375 13.036 -21.300 1.00 53.72 175 PRO A O 1
ATOM 1340 N N . GLU A 1 176 ? -0.616 11.657 -21.393 1.00 52.28 176 GLU A N 1
ATOM 1341 C CA . GLU A 1 176 ? -1.174 10.852 -22.494 1.00 52.28 176 GLU A CA 1
ATOM 1342 C C . GLU A 1 176 ? -2.224 9.799 -22.098 1.00 52.28 176 GLU A C 1
ATOM 1344 O O . GLU A 1 176 ? -2.795 9.189 -22.993 1.00 52.28 176 GLU A O 1
ATOM 1349 N N . ASP A 1 177 ? -2.589 9.657 -20.817 1.00 50.41 177 ASP A N 1
ATOM 1350 C CA . ASP A 1 177 ? -3.685 8.753 -20.398 1.00 50.41 177 ASP A CA 1
ATOM 1351 C C . ASP A 1 177 ? -4.801 9.428 -19.573 1.00 50.41 177 ASP A C 1
ATOM 1353 O O . ASP A 1 177 ? -5.765 8.785 -19.158 1.00 50.41 177 ASP A O 1
ATOM 1357 N N . THR A 1 178 ? -4.746 10.751 -19.385 1.00 45.03 178 THR A N 1
ATOM 1358 C CA . THR A 1 178 ? -5.725 11.509 -18.574 1.00 45.03 178 THR A CA 1
ATOM 1359 C C . THR A 1 178 ? -6.675 12.351 -19.429 1.00 45.03 178 THR A C 1
ATOM 1361 O O . THR A 1 178 ? -7.164 13.397 -19.006 1.00 45.03 178 THR A O 1
ATOM 1364 N N . SER A 1 179 ? -6.956 11.911 -20.658 1.00 38.28 179 SER A N 1
ATOM 1365 C CA . SER A 1 179 ? -7.982 12.523 -21.512 1.00 38.28 179 SER A CA 1
ATOM 1366 C C . SER A 1 179 ? -9.362 11.933 -21.229 1.00 38.28 179 SER A C 1
ATOM 1368 O O . SER A 1 179 ? -10.002 11.389 -22.121 1.00 38.28 179 SER A O 1
ATOM 1370 N N . ALA A 1 180 ? -9.843 12.044 -19.993 1.00 41.59 180 ALA A N 1
ATOM 1371 C CA . ALA A 1 180 ? -11.273 11.971 -19.723 1.00 41.59 180 ALA A CA 1
ATOM 1372 C C . ALA A 1 180 ? -11.607 12.611 -18.370 1.00 41.59 180 ALA A C 1
ATOM 1374 O O . ALA A 1 180 ? -11.250 12.108 -17.311 1.00 41.59 180 ALA A O 1
ATOM 1375 N N . THR A 1 181 ? -12.425 13.662 -18.432 1.00 40.34 181 THR A N 1
ATOM 1376 C CA . THR A 1 181 ? -13.323 14.096 -17.350 1.00 40.34 181 THR A CA 1
ATOM 1377 C C . THR A 1 181 ? -12.755 15.029 -16.270 1.00 40.34 181 THR A C 1
ATOM 1379 O O . THR A 1 181 ? -12.950 14.825 -15.077 1.00 40.34 181 THR A O 1
ATOM 1382 N N . LEU A 1 182 ? -12.206 16.173 -16.687 1.00 36.91 182 LEU A N 1
ATOM 1383 C CA . LEU A 1 182 ? -12.595 17.436 -16.043 1.00 36.91 182 LEU A CA 1
ATOM 1384 C C . LEU A 1 182 ? -13.808 17.979 -16.809 1.00 36.91 182 LEU A C 1
ATOM 1386 O O . LEU A 1 182 ? -13.674 18.804 -17.708 1.00 36.91 182 LEU A O 1
ATOM 1390 N N . LEU A 1 183 ? -14.992 17.441 -16.504 1.00 35.34 183 LEU A N 1
ATOM 1391 C CA . LEU A 1 183 ? -16.244 18.123 -16.815 1.00 35.34 183 LEU A CA 1
ATOM 1392 C C . LEU A 1 183 ? -16.488 19.121 -15.687 1.00 35.34 183 LEU A C 1
ATOM 1394 O O . LEU A 1 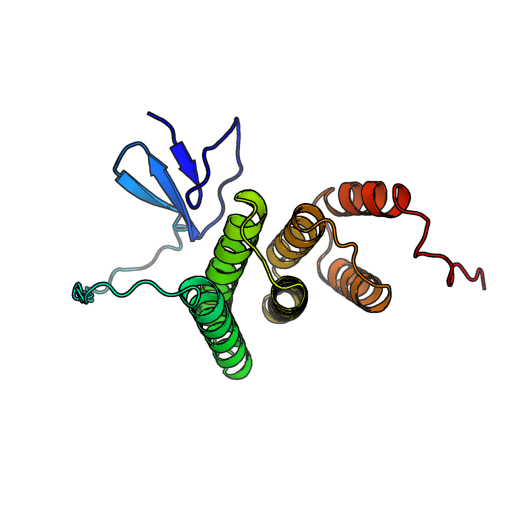183 ? -16.859 18.743 -14.578 1.00 35.34 183 LEU A O 1
ATOM 1398 N N . GLU A 1 184 ? -16.234 20.391 -15.990 1.00 38.16 184 GLU A N 1
ATOM 1399 C CA . GLU A 1 184 ? -16.938 21.493 -15.349 1.00 38.16 184 GLU A CA 1
ATOM 1400 C C . GLU A 1 184 ? -18.450 21.276 -15.535 1.00 38.16 184 GLU A C 1
ATOM 1402 O O . GLU A 1 184 ? -18.925 21.078 -16.658 1.00 38.16 184 GLU A O 1
ATOM 1407 N N . GLY A 1 185 ? -19.179 21.275 -14.420 1.00 36.56 185 GLY A N 1
ATOM 1408 C CA . GLY A 1 185 ? -20.631 21.135 -14.330 1.00 36.56 185 GLY A CA 1
ATOM 1409 C C . GLY A 1 185 ? -21.085 21.214 -12.884 1.00 36.56 185 GLY A C 1
ATOM 1410 O O . GLY A 1 185 ? -20.857 20.222 -12.159 1.00 36.56 185 GLY A O 1
#

Radius of gyration: 18.74 Å; chains: 1; bounding box: 50×49×53 Å

pLDDT: mean 75.23, std 20.66, range [30.59, 97.56]